Protein AF-A0A813XE32-F1 (afdb_monomer)

Mean predicted aligned error: 10.38 Å

Foldseek 3Di:
DDDDDDWDKDKFKFFDAPPADPVLNVLCVVVVFTLIKMKMAIPPDDLPDLPFEFEEAVHTAPPVAGQQARIHMYGPADADPVRRYGDADDPVCPVPSRNVNRLSSLQPTHLVNLLVSLVCCQVPDPPLSSSVSSQGDDPVPRVRSVSSVVSNCVVCVPDPSDDPDDPPPPPPPPPPDDDDDD

Secondary structure (DSSP, 8-state):
--------EEEEEEE-SSSS-HHHHHHHHHHT---EEEEEEESS--TT------EEESEEPPTT-----SSEEEE---B-TTSSSB----SS-TT-HHHHHHHHIIIIIIHHHHHHHHHHHHHH---HHHHHHHSPP--TT-GGGHHHHHHHHHHHTTTTT------S--------------

Structure (mmCIF, N/CA/C/O backbone):
data_AF-A0A813XE32-F1
#
_entry.id   AF-A0A813XE32-F1
#
loop_
_atom_site.group_PDB
_atom_site.id
_atom_site.type_symbol
_atom_site.label_atom_id
_atom_site.label_alt_id
_atom_site.label_comp_id
_atom_site.label_asym_id
_atom_site.label_entity_id
_atom_site.label_seq_id
_atom_site.pdbx_PDB_ins_code
_atom_site.Cartn_x
_atom_site.Cartn_y
_atom_site.Cartn_z
_atom_site.occupancy
_atom_site.B_iso_or_equiv
_atom_site.auth_seq_id
_atom_site.auth_comp_id
_atom_site.auth_asym_id
_atom_site.auth_atom_id
_atom_site.pdbx_PDB_model_num
ATOM 1 N N . MET A 1 1 ? 19.543 7.722 30.327 1.00 49.88 1 MET A N 1
ATOM 2 C CA . MET A 1 1 ? 18.747 6.476 30.381 1.00 49.88 1 MET A CA 1
ATOM 3 C C . MET A 1 1 ? 17.899 6.429 29.113 1.00 49.88 1 MET A C 1
ATOM 5 O O . MET A 1 1 ? 17.079 7.319 28.947 1.00 49.88 1 MET A O 1
ATOM 9 N N . LYS A 1 2 ? 18.156 5.516 28.162 1.00 51.97 2 LYS A N 1
ATOM 10 C CA . LYS A 1 2 ? 17.278 5.367 26.984 1.00 51.97 2 LYS A CA 1
ATOM 11 C C . LYS A 1 2 ? 16.003 4.672 27.458 1.00 51.97 2 LYS A C 1
ATOM 13 O O . LYS A 1 2 ? 16.078 3.549 27.943 1.00 51.97 2 LYS A O 1
ATOM 18 N N . THR A 1 3 ? 14.869 5.355 27.394 1.00 59.44 3 THR A N 1
ATOM 19 C CA . THR A 1 3 ? 13.564 4.767 27.695 1.00 59.44 3 THR A CA 1
ATOM 20 C C . THR A 1 3 ? 13.091 3.981 26.473 1.00 59.44 3 THR A C 1
ATOM 22 O O . THR A 1 3 ? 13.085 4.491 25.355 1.00 59.44 3 THR A O 1
ATOM 25 N N . THR A 1 4 ? 12.734 2.713 26.665 1.00 69.69 4 THR A N 1
ATOM 26 C CA . THR A 1 4 ? 12.147 1.884 25.606 1.00 69.69 4 THR A CA 1
ATOM 27 C C . THR A 1 4 ? 10.641 2.130 25.586 1.00 69.69 4 THR A C 1
ATOM 29 O O . THR A 1 4 ? 9.958 1.798 26.554 1.00 69.69 4 THR A O 1
ATOM 32 N N . LYS A 1 5 ? 10.111 2.713 24.503 1.00 75.62 5 LYS A N 1
ATOM 33 C CA . LYS A 1 5 ? 8.660 2.821 24.278 1.00 75.62 5 LYS A CA 1
ATOM 34 C C . LYS A 1 5 ? 8.163 1.504 23.671 1.00 75.62 5 LYS A C 1
ATOM 36 O O . LYS A 1 5 ? 8.789 0.961 22.762 1.00 75.62 5 LYS A O 1
ATOM 41 N N . ARG A 1 6 ? 7.071 0.953 24.205 1.00 77.75 6 ARG A N 1
ATOM 42 C CA . ARG A 1 6 ? 6.414 -0.238 23.650 1.00 77.75 6 ARG A CA 1
ATOM 43 C C . ARG A 1 6 ? 5.392 0.217 22.614 1.00 77.75 6 ARG A C 1
ATOM 45 O O . ARG A 1 6 ? 4.586 1.086 22.914 1.00 77.75 6 ARG A O 1
ATOM 52 N N . HIS A 1 7 ? 5.422 -0.402 21.441 1.00 77.56 7 HIS A N 1
ATOM 53 C CA . HIS A 1 7 ? 4.488 -0.141 20.350 1.00 77.56 7 HIS A CA 1
ATOM 54 C C . HIS A 1 7 ? 3.698 -1.421 20.045 1.00 77.56 7 HIS A C 1
ATOM 56 O O . HIS A 1 7 ? 4.255 -2.521 20.127 1.00 77.56 7 HIS A O 1
ATOM 62 N N . LYS A 1 8 ? 2.411 -1.289 19.713 1.00 83.19 8 LYS A N 1
ATOM 63 C CA . LYS A 1 8 ? 1.540 -2.396 19.287 1.00 83.19 8 LYS A CA 1
ATOM 64 C C . LYS A 1 8 ? 1.012 -2.125 17.888 1.00 83.19 8 LYS A C 1
ATOM 66 O O . LYS A 1 8 ? 0.572 -1.012 17.601 1.00 83.19 8 LYS A O 1
ATOM 71 N N . PHE A 1 9 ? 1.027 -3.155 17.050 1.00 81.06 9 PHE A N 1
ATOM 72 C CA . PHE A 1 9 ? 0.613 -3.064 15.656 1.00 81.06 9 PHE A CA 1
ATOM 73 C C . PHE A 1 9 ? -0.445 -4.111 15.333 1.00 81.06 9 PHE A C 1
ATOM 75 O O . PHE A 1 9 ? -0.325 -5.266 15.740 1.00 81.06 9 PHE A O 1
ATOM 82 N N . LEU A 1 10 ? -1.442 -3.704 14.555 1.00 81.00 10 LEU A N 1
ATOM 83 C CA . LEU A 1 10 ? -2.317 -4.610 13.823 1.00 81.00 10 LEU A CA 1
ATOM 84 C C . LEU A 1 10 ? -1.723 -4.811 12.443 1.00 81.00 10 LEU A C 1
ATOM 86 O O . LEU A 1 10 ? -1.352 -3.835 11.796 1.00 81.00 10 LEU A O 1
ATOM 90 N N . MET A 1 11 ? -1.621 -6.060 12.005 1.00 86.81 11 MET A N 1
ATOM 91 C CA . MET A 1 11 ? -0.985 -6.413 10.743 1.00 86.81 11 MET A CA 1
ATOM 92 C C . MET A 1 11 ? -1.924 -7.279 9.916 1.00 86.81 11 MET A C 1
ATOM 94 O O . MET A 1 11 ? -2.498 -8.241 10.420 1.00 86.81 11 MET A O 1
ATOM 98 N N . SER A 1 12 ? -2.034 -6.950 8.636 1.00 87.25 12 SER A N 1
ATOM 99 C CA . SER A 1 12 ? -2.638 -7.798 7.618 1.00 87.25 12 SER A CA 1
ATOM 100 C C . SER A 1 12 ? -1.590 -8.081 6.549 1.00 87.25 12 SER A C 1
ATOM 102 O O . SER A 1 12 ? -0.821 -7.195 6.177 1.00 87.25 12 SER A O 1
ATOM 104 N N . GLU A 1 13 ? -1.563 -9.311 6.051 1.00 88.19 13 GLU A N 1
ATOM 105 C CA . GLU A 1 13 ? -0.705 -9.730 4.948 1.00 88.19 13 GLU A CA 1
ATOM 106 C C . GLU A 1 13 ? -1.547 -10.448 3.890 1.00 88.19 13 GLU A C 1
ATOM 108 O O . GLU A 1 13 ? -2.500 -11.173 4.192 1.00 88.19 13 GLU A O 1
ATOM 113 N N . ALA A 1 14 ? -1.197 -10.234 2.628 1.00 83.06 14 ALA A N 1
ATOM 114 C CA . ALA A 1 14 ? -1.815 -10.869 1.485 1.00 83.06 14 ALA A CA 1
ATOM 115 C C . ALA A 1 14 ? -0.748 -11.529 0.607 1.00 83.06 14 ALA A C 1
ATOM 117 O O . ALA A 1 14 ? 0.220 -10.899 0.183 1.00 83.06 14 ALA A O 1
ATOM 118 N N . LEU A 1 15 ? -0.983 -12.800 0.280 1.00 85.00 15 LEU A N 1
ATOM 119 C CA . LEU A 1 15 ? -0.270 -13.546 -0.752 1.00 85.00 15 LEU A CA 1
ATOM 120 C C . LEU A 1 15 ? -1.275 -13.954 -1.826 1.00 85.00 15 LEU A C 1
ATOM 122 O O . LEU A 1 15 ? -2.206 -14.714 -1.553 1.00 85.00 15 LEU A O 1
ATOM 126 N N . LEU A 1 16 ? -1.096 -13.470 -3.054 1.00 77.31 16 LEU A N 1
ATOM 127 C CA . LEU A 1 16 ? -2.038 -13.748 -4.139 1.00 77.31 16 LEU A CA 1
ATOM 128 C C . LEU A 1 16 ? -1.413 -14.607 -5.227 1.00 77.31 16 LEU A C 1
ATOM 130 O O . LEU A 1 16 ? -0.772 -14.092 -6.129 1.00 77.31 16 LEU A O 1
ATOM 134 N N . PHE A 1 17 ? -1.643 -15.919 -5.193 1.00 69.25 17 PHE A N 1
ATOM 135 C CA . PHE A 1 17 ? -1.110 -16.803 -6.236 1.00 69.25 17 PHE A CA 1
ATOM 136 C C . PHE A 1 17 ? -2.132 -17.139 -7.332 1.00 69.25 17 PHE A C 1
ATOM 138 O O . PHE A 1 17 ? -1.860 -16.993 -8.520 1.00 69.25 17 PHE A O 1
ATOM 145 N N . ARG A 1 18 ? -3.330 -17.603 -6.949 1.00 63.66 18 ARG A N 1
ATOM 146 C CA . ARG A 1 18 ? -4.356 -18.068 -7.906 1.00 63.66 18 ARG A CA 1
ATOM 147 C C . ARG A 1 18 ? -5.424 -17.025 -8.232 1.00 63.66 18 ARG A C 1
ATOM 149 O O . ARG A 1 18 ? -6.029 -17.110 -9.293 1.00 63.66 18 ARG A O 1
ATOM 156 N N . SER A 1 19 ? -5.643 -16.068 -7.334 1.00 69.88 19 SER A N 1
ATOM 157 C CA . SER A 1 19 ? -6.727 -15.076 -7.385 1.00 69.88 19 SER A CA 1
ATOM 158 C C . SER A 1 19 ? -6.270 -13.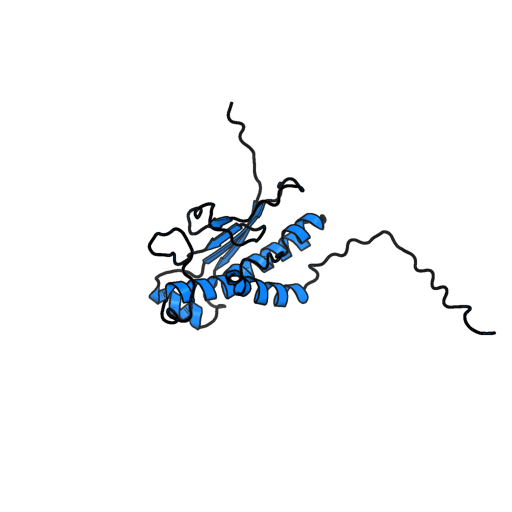675 -7.810 1.00 69.88 19 SER A C 1
ATOM 160 O O . SER A 1 19 ? -7.009 -12.708 -7.611 1.00 69.88 19 SER A O 1
ATOM 162 N N . CYS A 1 20 ? -5.046 -13.543 -8.323 1.00 72.50 20 CYS A N 1
ATOM 163 C CA . CYS A 1 20 ? -4.545 -12.319 -8.943 1.00 72.50 20 CYS A CA 1
ATOM 164 C C . CYS A 1 20 ? -4.717 -12.361 -10.462 1.00 72.50 20 CYS A C 1
ATOM 166 O O . CYS A 1 20 ? -4.821 -13.436 -11.066 1.00 72.50 20 CYS A O 1
ATOM 168 N N . ASP A 1 21 ? -4.730 -11.176 -11.065 1.00 83.81 21 ASP A N 1
ATOM 169 C CA . ASP A 1 21 ? -4.829 -11.018 -12.506 1.00 83.81 21 ASP A CA 1
ATOM 170 C C . ASP A 1 21 ? -3.711 -11.782 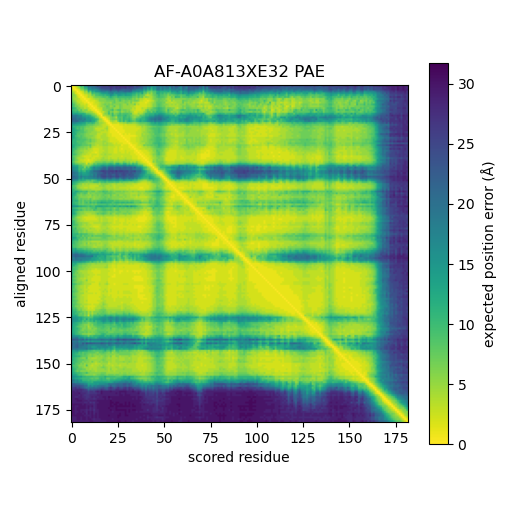-13.210 1.00 83.81 21 ASP A C 1
ATOM 172 O O . ASP A 1 21 ? -2.575 -11.879 -12.732 1.00 83.81 21 ASP A O 1
ATOM 176 N N . LYS A 1 22 ? -4.027 -12.268 -14.412 1.00 86.38 22 LYS A N 1
ATOM 177 C CA . LYS A 1 22 ? -3.082 -12.970 -15.285 1.00 86.38 22 LYS A CA 1
ATOM 178 C C . LYS A 1 22 ? -1.762 -12.201 -15.440 1.00 86.38 22 LYS A C 1
ATOM 180 O O . LYS A 1 22 ? -0.701 -12.809 -15.346 1.00 86.38 22 LYS A O 1
ATOM 185 N N . ALA A 1 23 ? -1.834 -10.874 -15.561 1.00 88.25 23 ALA A N 1
ATOM 186 C CA . ALA A 1 23 ? -0.664 -10.009 -15.676 1.00 88.25 23 ALA A CA 1
ATOM 187 C C . ALA A 1 23 ? 0.288 -10.113 -14.472 1.00 88.25 23 ALA A C 1
ATOM 189 O O . ALA A 1 23 ? 1.492 -10.206 -14.672 1.00 88.25 23 ALA A O 1
ATOM 190 N N . LEU A 1 24 ? -0.214 -10.139 -13.230 1.00 88.31 24 LEU A N 1
ATOM 191 C CA . LEU A 1 24 ? 0.646 -10.265 -12.046 1.00 88.31 24 LEU A CA 1
ATOM 192 C C . LEU A 1 24 ? 1.270 -11.665 -11.968 1.00 88.31 24 LEU A C 1
ATOM 194 O O . LEU A 1 24 ? 2.445 -11.806 -11.640 1.00 88.31 24 LEU A O 1
ATOM 198 N N . ARG A 1 25 ? 0.510 -12.701 -12.338 1.00 88.88 25 ARG A N 1
ATOM 199 C CA . ARG A 1 25 ? 0.989 -14.094 -12.354 1.00 88.88 25 ARG A CA 1
ATOM 200 C C . ARG A 1 25 ? 2.119 -14.320 -13.349 1.00 88.88 25 ARG A C 1
ATOM 202 O O . ARG A 1 25 ? 3.053 -15.050 -13.040 1.00 88.88 25 ARG A O 1
ATOM 209 N N . GLU A 1 26 ? 2.037 -13.704 -14.523 1.00 90.50 26 GLU A N 1
ATOM 210 C CA . GLU A 1 26 ? 3.074 -13.793 -15.556 1.00 90.50 26 GLU A CA 1
ATOM 211 C C . GLU A 1 26 ? 4.388 -13.127 -15.124 1.00 90.50 26 GLU A C 1
ATOM 213 O O . GLU A 1 26 ? 5.458 -13.544 -15.558 1.00 90.50 26 GLU A O 1
ATOM 218 N N . MET A 1 27 ? 4.326 -12.150 -14.216 1.00 89.62 27 MET A N 1
ATOM 219 C CA . MET A 1 27 ? 5.501 -11.440 -13.703 1.00 89.62 27 MET A CA 1
ATOM 220 C C . MET A 1 27 ? 6.276 -12.230 -12.643 1.00 89.62 27 MET A C 1
ATOM 222 O O . MET A 1 27 ? 7.492 -12.082 -12.544 1.00 89.62 27 MET A O 1
ATOM 226 N N . VAL A 1 28 ? 5.603 -13.103 -11.883 1.00 89.88 28 VAL A N 1
ATOM 227 C CA . VAL A 1 28 ? 6.218 -13.937 -10.832 1.00 89.88 28 VAL A CA 1
ATOM 228 C C . VAL A 1 28 ? 7.451 -14.709 -11.322 1.00 89.88 28 VAL A C 1
ATOM 230 O O . VAL A 1 28 ? 8.507 -14.577 -10.699 1.00 89.88 28 VAL A O 1
ATOM 233 N N . PRO A 1 29 ? 7.390 -15.494 -12.421 1.00 89.69 29 PRO A N 1
ATOM 234 C CA . PRO A 1 29 ? 8.570 -16.196 -12.920 1.00 89.69 29 PRO A CA 1
ATOM 235 C C . PRO A 1 29 ? 9.625 -15.251 -13.511 1.00 89.69 29 PRO A C 1
ATOM 237 O O . PRO A 1 29 ? 10.811 -15.565 -13.432 1.00 89.69 29 PRO A O 1
ATOM 240 N N . LEU A 1 30 ? 9.219 -14.106 -14.075 1.00 89.06 30 LEU A N 1
ATOM 241 C CA . LEU A 1 30 ? 10.137 -13.137 -14.686 1.00 89.06 30 LEU A CA 1
ATOM 242 C C . LEU A 1 30 ? 11.025 -12.461 -13.639 1.00 89.06 30 LEU A C 1
ATOM 244 O O . LEU A 1 30 ? 12.232 -12.343 -13.837 1.00 89.06 30 LEU A O 1
ATOM 248 N N . LEU A 1 31 ? 10.432 -12.054 -12.517 1.00 88.75 31 LEU A N 1
ATOM 249 C CA . LEU A 1 31 ? 11.125 -11.342 -11.442 1.00 88.75 31 LEU A CA 1
ATOM 250 C C . LEU A 1 31 ? 11.633 -12.266 -10.331 1.00 88.75 31 LEU A C 1
ATOM 252 O O . LEU A 1 31 ? 12.428 -11.843 -9.499 1.00 88.75 31 LEU A O 1
ATOM 256 N N . LYS A 1 32 ? 11.224 -13.543 -10.344 1.00 90.12 32 LYS A N 1
ATOM 257 C CA . LYS A 1 32 ? 11.489 -14.529 -9.280 1.00 90.12 32 LYS A CA 1
ATOM 258 C C . LYS A 1 32 ? 10.973 -14.056 -7.917 1.00 90.12 32 LYS A C 1
ATOM 260 O O . LYS A 1 32 ? 11.583 -14.317 -6.880 1.00 90.12 32 LYS A O 1
ATOM 265 N N . SER A 1 33 ? 9.817 -13.400 -7.940 1.00 88.62 33 SER A N 1
ATOM 266 C CA . SER A 1 33 ? 9.240 -12.706 -6.791 1.00 88.62 33 SER A CA 1
ATOM 267 C C . SER A 1 33 ? 7.811 -13.145 -6.562 1.00 88.62 33 SER A C 1
ATOM 269 O O . SER A 1 33 ? 7.010 -13.204 -7.494 1.00 88.62 33 SER A O 1
ATOM 271 N N . LEU A 1 34 ? 7.476 -13.441 -5.308 1.00 90.06 34 LEU A N 1
ATOM 272 C CA . LEU A 1 34 ? 6.105 -13.761 -4.938 1.00 90.06 34 LEU A CA 1
ATOM 273 C C . LEU A 1 34 ? 5.298 -12.472 -4.729 1.00 90.06 34 LEU A C 1
ATOM 275 O O . LEU A 1 34 ? 5.827 -11.510 -4.171 1.00 90.06 34 LEU A O 1
ATOM 279 N N . PRO A 1 35 ? 4.019 -12.449 -5.141 1.00 91.94 35 PRO A N 1
ATOM 280 C CA . P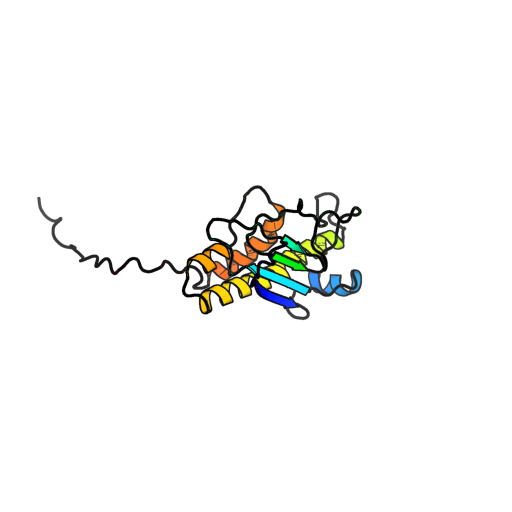RO A 1 35 ? 3.128 -11.304 -4.979 1.00 91.94 35 PRO A CA 1
ATOM 281 C C . PRO A 1 35 ? 2.623 -11.261 -3.532 1.00 91.94 35 PRO A C 1
ATOM 283 O O . PRO A 1 35 ? 1.467 -11.576 -3.235 1.00 91.94 35 PRO A O 1
ATOM 286 N N . LEU A 1 36 ? 3.556 -10.946 -2.638 1.00 91.56 36 LEU A N 1
ATOM 287 C CA . LEU A 1 36 ? 3.385 -10.859 -1.199 1.00 91.56 36 LEU A CA 1
ATOM 288 C C . LEU A 1 36 ? 3.507 -9.400 -0.769 1.00 91.56 36 LEU A C 1
ATOM 290 O O . LEU A 1 36 ? 4.436 -8.692 -1.172 1.00 91.56 36 LEU A O 1
ATOM 294 N N . GLY A 1 37 ? 2.592 -8.977 0.088 1.00 94.00 37 GLY A N 1
ATOM 295 C CA . GLY A 1 37 ? 2.662 -7.676 0.723 1.00 94.00 37 GLY A CA 1
ATOM 296 C C . GLY A 1 37 ? 1.632 -7.530 1.826 1.00 94.00 37 GLY A C 1
ATOM 297 O O . GLY A 1 37 ? 0.683 -8.305 1.920 1.00 94.00 37 GLY A O 1
ATOM 298 N N . GLY A 1 38 ? 1.832 -6.540 2.681 1.00 93.75 38 GLY A N 1
ATOM 299 C CA . GLY A 1 38 ? 1.043 -6.362 3.885 1.00 93.75 38 GLY A CA 1
ATOM 300 C C . GLY A 1 38 ? 0.930 -4.910 4.306 1.00 93.75 38 GLY A C 1
ATOM 301 O O . GLY A 1 38 ? 1.697 -4.048 3.873 1.00 93.75 38 GLY A O 1
ATOM 302 N N . CYS A 1 39 ? -0.043 -4.667 5.173 1.00 93.06 39 CYS A N 1
ATOM 303 C CA . CYS A 1 39 ? -0.308 -3.375 5.779 1.00 93.06 39 CYS A CA 1
ATOM 304 C C . CYS A 1 39 ? -0.282 -3.529 7.294 1.00 93.06 39 CYS A C 1
ATOM 306 O O . CYS A 1 39 ? -0.747 -4.540 7.821 1.00 93.06 39 CYS A O 1
ATOM 308 N N . ALA A 1 40 ? 0.221 -2.523 7.997 1.00 91.06 40 ALA A N 1
ATOM 309 C CA . ALA A 1 40 ? 0.162 -2.492 9.447 1.00 91.06 40 ALA A CA 1
ATOM 310 C C . ALA A 1 40 ? -0.219 -1.110 9.959 1.00 91.06 40 ALA A C 1
ATOM 312 O O . ALA A 1 40 ? 0.188 -0.104 9.389 1.00 91.06 40 ALA A O 1
ATOM 313 N N . ILE A 1 41 ? -0.960 -1.052 11.058 1.00 86.94 41 ILE A N 1
ATOM 314 C CA . ILE A 1 41 ? -1.271 0.204 11.735 1.00 86.94 41 ILE A CA 1
ATOM 315 C C . ILE A 1 41 ? -0.913 0.115 13.209 1.00 86.94 41 ILE A C 1
ATOM 317 O O . ILE A 1 41 ? -1.119 -0.908 13.862 1.00 86.94 41 ILE A O 1
ATOM 321 N N . GLU A 1 42 ? -0.354 1.201 13.727 1.00 85.19 42 GLU A N 1
ATOM 322 C CA . GLU A 1 42 ? -0.071 1.349 15.145 1.00 85.19 42 GLU A CA 1
ATOM 323 C C . GLU A 1 42 ? -1.356 1.632 15.931 1.00 85.19 42 GLU A C 1
ATOM 325 O O . GLU A 1 42 ? -2.081 2.583 15.618 1.00 85.19 42 GLU A O 1
ATOM 330 N N . GLN A 1 43 ? -1.603 0.822 16.962 1.00 78.06 43 GLN A N 1
ATOM 331 C CA . GLN A 1 43 ? -2.784 0.909 17.823 1.00 78.06 43 GLN A CA 1
ATOM 332 C C . GLN A 1 43 ? -2.644 1.986 18.908 1.00 78.06 43 GLN A C 1
ATOM 334 O O . GLN A 1 43 ? -3.608 2.674 19.218 1.00 78.06 43 GLN A O 1
ATOM 339 N N . ASP A 1 44 ? -1.443 2.148 19.467 1.00 69.38 44 ASP A N 1
ATOM 340 C CA . ASP A 1 44 ? -1.192 2.997 20.642 1.00 69.38 44 ASP A CA 1
ATOM 341 C C . ASP A 1 44 ? -0.676 4.406 20.262 1.00 69.38 44 ASP A C 1
ATOM 343 O O . ASP A 1 44 ? -0.039 5.078 21.076 1.00 69.38 44 ASP A O 1
ATOM 347 N N . SER A 1 45 ? -0.895 4.872 19.024 1.00 62.50 45 SER A N 1
ATOM 348 C CA . SER A 1 45 ? -0.448 6.218 18.639 1.00 62.50 45 SER A CA 1
ATOM 349 C C . SER A 1 45 ? -1.203 7.272 19.444 1.00 62.50 45 SER A C 1
ATOM 351 O O . SER A 1 45 ? -2.436 7.278 19.456 1.00 62.50 45 SER A O 1
ATOM 353 N N . GLU A 1 46 ? -0.484 8.210 20.049 1.00 59.19 46 GLU A N 1
ATOM 354 C CA . GLU A 1 46 ? -1.103 9.383 20.660 1.00 59.19 46 GLU A CA 1
ATOM 355 C C . GLU A 1 46 ? -1.943 10.113 19.597 1.00 59.19 46 GLU A C 1
ATOM 357 O O . GLU A 1 46 ? -1.456 10.383 18.498 1.00 59.19 46 GLU A O 1
ATOM 362 N N . LEU A 1 47 ? -3.205 10.415 19.924 1.00 50.66 47 LEU A N 1
ATOM 363 C CA . LEU A 1 47 ? -4.229 10.980 19.024 1.00 50.66 47 LEU A CA 1
ATOM 364 C C . LEU A 1 47 ? -3.800 12.269 18.289 1.00 50.66 47 LEU A C 1
ATOM 366 O O . LEU A 1 47 ? -4.396 12.629 17.281 1.00 50.66 47 LEU A O 1
ATOM 370 N N . ASN A 1 48 ? -2.747 12.936 18.770 1.00 45.31 48 ASN A N 1
ATOM 371 C CA . ASN A 1 48 ? -2.192 14.172 18.210 1.00 45.31 48 ASN A CA 1
ATOM 372 C C . ASN A 1 48 ? -0.926 13.959 17.368 1.00 45.31 48 ASN A C 1
ATOM 374 O O . ASN A 1 48 ? -0.327 14.922 16.896 1.00 45.31 48 ASN A O 1
ATOM 378 N N . THR A 1 49 ? -0.497 12.711 17.188 1.00 49.16 49 THR A N 1
ATOM 379 C CA . THR A 1 49 ? 0.625 12.364 16.320 1.00 49.16 49 THR A CA 1
ATOM 380 C C . THR A 1 49 ? 0.080 11.657 15.093 1.00 49.16 49 THR A C 1
ATOM 382 O O . THR A 1 49 ? -0.254 10.475 15.127 1.00 49.16 49 THR A O 1
ATOM 385 N N . THR A 1 50 ? -0.020 12.385 13.983 1.00 51.69 50 THR A N 1
ATOM 386 C CA . THR A 1 50 ? -0.145 11.779 12.659 1.00 51.69 50 THR A CA 1
ATOM 387 C C . THR A 1 50 ? 1.175 11.073 12.358 1.00 51.69 50 THR A C 1
ATOM 389 O O . THR A 1 50 ? 2.063 11.616 11.703 1.00 51.69 50 THR A O 1
ATOM 392 N N . SER A 1 51 ? 1.369 9.869 12.904 1.00 60.38 51 SER A N 1
ATOM 393 C CA . SER A 1 51 ? 2.499 9.040 12.510 1.00 60.38 51 SER A CA 1
ATOM 394 C C . SER A 1 51 ? 2.306 8.686 11.039 1.00 60.38 51 SER A C 1
ATOM 396 O O . SER A 1 51 ? 1.444 7.888 10.675 1.00 60.38 51 SER A O 1
ATOM 398 N N . SER A 1 52 ? 3.073 9.359 10.178 1.00 73.38 52 SER A N 1
ATOM 399 C CA . SER A 1 52 ? 3.129 9.015 8.764 1.00 73.38 52 SER A CA 1
ATOM 400 C C . SER A 1 52 ? 3.548 7.555 8.664 1.00 73.38 52 SER A C 1
ATOM 402 O O . SER A 1 52 ? 4.528 7.120 9.285 1.00 73.38 52 SER A O 1
ATOM 404 N N . GLY A 1 53 ? 2.768 6.790 7.915 1.00 80.94 53 GLY A N 1
ATOM 405 C CA . GLY A 1 53 ? 3.076 5.420 7.583 1.00 80.94 53 GLY A CA 1
ATOM 406 C C . GLY A 1 53 ? 4.455 5.322 6.945 1.00 80.94 53 GLY A C 1
ATOM 407 O O . GLY A 1 53 ? 4.985 6.263 6.350 1.00 80.94 53 GLY A O 1
ATOM 408 N N . ARG A 1 54 ? 5.068 4.157 7.123 1.00 88.06 54 ARG A N 1
ATOM 409 C CA . ARG A 1 54 ? 6.399 3.874 6.586 1.00 88.06 54 ARG A CA 1
ATOM 410 C C . ARG A 1 54 ? 6.305 2.786 5.548 1.00 88.06 54 ARG A C 1
ATOM 412 O O . ARG A 1 54 ? 5.584 1.805 5.729 1.00 88.06 54 ARG A O 1
ATOM 419 N N . LEU A 1 55 ? 7.120 2.943 4.520 1.00 90.00 55 LEU A N 1
ATOM 420 C CA . LEU A 1 55 ? 7.297 1.942 3.497 1.00 90.00 55 LEU A CA 1
ATOM 421 C C . LEU A 1 55 ? 8.439 0.991 3.857 1.00 90.00 55 LEU A C 1
ATOM 423 O O . LEU A 1 55 ? 9.515 1.404 4.302 1.00 90.00 55 LEU A O 1
ATOM 427 N N . PHE A 1 56 ? 8.203 -0.288 3.615 1.00 91.44 56 PHE A N 1
ATOM 428 C CA . PHE A 1 56 ? 9.158 -1.361 3.799 1.00 91.44 56 PHE A CA 1
ATOM 429 C C . PHE A 1 56 ? 9.264 -2.170 2.509 1.00 91.44 56 PHE A C 1
ATOM 431 O O . PHE A 1 56 ? 8.276 -2.431 1.823 1.00 91.44 56 PHE A O 1
ATOM 438 N N . CYS A 1 57 ? 10.483 -2.594 2.208 1.00 89.88 57 CYS A N 1
ATOM 439 C CA . CYS A 1 57 ? 10.767 -3.620 1.216 1.00 89.88 57 CYS A CA 1
ATOM 440 C C . CYS A 1 57 ? 11.754 -4.593 1.859 1.00 89.88 57 CYS A C 1
ATOM 442 O O . CYS A 1 57 ? 12.962 -4.496 1.636 1.00 89.88 57 CYS A O 1
ATOM 444 N N . TYR A 1 58 ? 11.247 -5.446 2.761 1.00 80.25 58 TYR A N 1
ATOM 445 C CA . TYR A 1 58 ? 12.002 -6.253 3.746 1.00 80.25 58 TYR A CA 1
ATOM 446 C C . TYR A 1 58 ? 12.793 -5.448 4.783 1.00 80.25 58 TYR A C 1
ATOM 448 O O . TYR A 1 58 ? 12.871 -5.844 5.943 1.00 80.25 58 TYR A O 1
ATOM 456 N N . LEU A 1 59 ? 13.346 -4.306 4.385 1.00 87.19 59 LEU A N 1
ATOM 457 C CA . LEU A 1 59 ? 13.988 -3.327 5.244 1.00 87.19 59 LEU A CA 1
ATOM 458 C C . LEU A 1 59 ? 13.215 -2.003 5.198 1.00 87.19 59 LEU A C 1
ATOM 460 O O . LEU A 1 59 ? 12.539 -1.720 4.201 1.00 87.19 59 LEU A O 1
ATOM 464 N N . PRO A 1 60 ? 13.303 -1.183 6.260 1.00 84.62 60 PRO A N 1
ATOM 465 C CA . PRO A 1 60 ? 12.712 0.146 6.254 1.00 84.62 60 PRO A CA 1
ATOM 466 C C . PRO A 1 60 ? 13.329 0.981 5.131 1.00 84.62 60 PRO A C 1
ATOM 468 O O . PRO A 1 60 ? 14.551 1.128 5.068 1.00 84.62 60 PRO A O 1
ATOM 471 N N . MET A 1 61 ? 12.487 1.547 4.269 1.00 89.62 61 MET A N 1
ATOM 472 C CA . MET A 1 61 ? 12.943 2.517 3.277 1.00 89.62 61 MET A CA 1
ATOM 473 C C . MET A 1 61 ? 13.407 3.814 3.963 1.00 89.62 61 MET A C 1
ATOM 475 O O . ME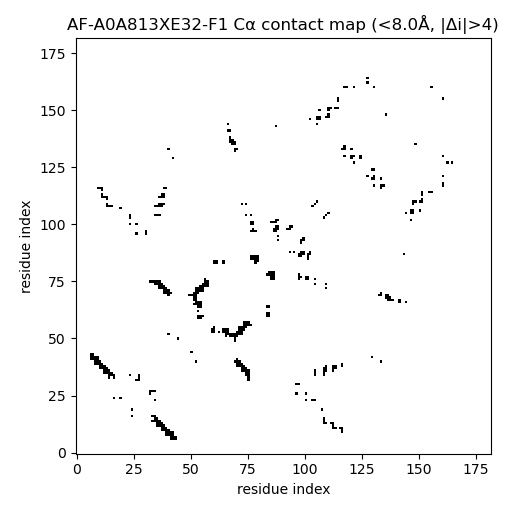T A 1 61 ? 13.064 4.055 5.137 1.00 89.62 61 MET A O 1
ATOM 479 N N . PRO A 1 62 ? 14.213 4.640 3.265 1.00 86.00 62 PRO A N 1
ATOM 480 C CA . PRO A 1 62 ? 14.642 5.934 3.777 1.00 86.00 62 PRO A CA 1
ATOM 481 C C . PRO A 1 62 ? 13.457 6.764 4.285 1.00 86.00 62 PRO A C 1
ATOM 483 O O . PRO A 1 62 ? 12.368 6.733 3.717 1.00 86.00 62 PRO A O 1
ATOM 486 N N . ALA A 1 63 ? 13.655 7.472 5.399 1.00 81.00 63 ALA A N 1
ATOM 487 C CA . ALA A 1 63 ? 12.581 8.201 6.077 1.00 81.00 63 ALA A CA 1
ATOM 488 C C . ALA A 1 63 ? 12.080 9.426 5.294 1.00 81.00 63 ALA A C 1
ATOM 490 O O . ALA A 1 63 ? 11.116 10.042 5.708 1.00 81.00 63 ALA A O 1
ATOM 491 N N . ASP A 1 64 ? 12.730 9.793 4.197 1.00 78.44 64 ASP A N 1
ATOM 492 C CA . ASP A 1 64 ? 12.295 10.792 3.221 1.00 78.44 64 ASP A CA 1
ATOM 493 C C . ASP A 1 64 ? 11.260 10.237 2.222 1.00 78.44 64 ASP A C 1
ATOM 495 O O . ASP A 1 64 ? 10.554 11.013 1.579 1.00 78.44 64 ASP A O 1
ATOM 499 N N . VAL A 1 65 ? 11.107 8.910 2.123 1.00 80.56 65 VAL A N 1
ATOM 500 C CA . VAL A 1 65 ? 10.097 8.271 1.267 1.00 80.56 65 VAL A CA 1
ATOM 501 C C . VAL A 1 65 ? 8.751 8.261 1.982 1.00 80.56 65 VAL A C 1
ATOM 503 O O . VAL A 1 65 ? 8.491 7.432 2.857 1.00 80.56 65 VAL A O 1
ATOM 506 N N . MET A 1 66 ? 7.884 9.190 1.590 1.00 74.31 66 MET A N 1
ATOM 507 C CA . MET A 1 66 ? 6.541 9.352 2.143 1.00 74.31 66 MET A CA 1
ATOM 508 C C . MET A 1 66 ? 5.484 8.916 1.132 1.00 74.31 66 MET A C 1
ATOM 510 O O . MET A 1 66 ? 5.505 9.331 -0.024 1.00 74.31 66 MET A O 1
ATOM 514 N N . HIS A 1 67 ? 4.528 8.104 1.583 1.00 79.38 67 HIS A N 1
ATOM 515 C CA . HIS A 1 67 ? 3.345 7.731 0.798 1.00 79.38 67 HIS A CA 1
ATOM 516 C C . HIS A 1 67 ? 2.059 8.416 1.288 1.00 79.38 67 HIS A C 1
ATOM 518 O O . HIS A 1 67 ? 0.998 8.211 0.709 1.00 79.38 67 HIS A O 1
ATOM 524 N N . GLY A 1 68 ? 2.138 9.208 2.365 1.00 76.81 68 GLY A N 1
ATOM 525 C CA . GLY A 1 68 ? 1.029 10.036 2.853 1.00 76.81 68 GLY A CA 1
ATOM 526 C C . GLY A 1 68 ? -0.133 9.275 3.500 1.00 76.81 68 GLY A C 1
ATOM 527 O O . GLY A 1 68 ? -1.180 9.865 3.724 1.00 76.81 68 GLY A O 1
ATOM 528 N N . LEU A 1 69 ? 0.028 7.984 3.812 1.00 80.81 69 LEU A N 1
ATOM 529 C CA . LEU A 1 69 ? -0.997 7.187 4.503 1.00 80.81 69 LEU A CA 1
ATOM 530 C C . LEU A 1 69 ? -0.574 6.964 5.953 1.00 80.81 69 LEU A C 1
ATOM 532 O O . LEU A 1 69 ? 0.613 6.876 6.232 1.00 80.81 69 LEU A O 1
ATOM 536 N N . SER A 1 70 ? -1.531 6.794 6.859 1.00 82.19 70 SER A N 1
ATOM 537 C CA . SER A 1 70 ? -1.324 6.493 8.288 1.00 82.19 70 SER A CA 1
ATOM 538 C C . SER A 1 70 ? -0.877 5.049 8.575 1.00 82.19 70 SER A C 1
ATOM 540 O O . SER A 1 70 ? -0.659 4.680 9.730 1.00 82.19 70 SER A O 1
ATOM 542 N N . ILE A 1 71 ? -0.769 4.216 7.536 1.00 86.75 71 ILE A N 1
ATOM 543 C CA . ILE A 1 71 ? -0.452 2.790 7.636 1.00 86.75 71 ILE A CA 1
ATOM 544 C C . ILE A 1 71 ? 0.955 2.482 7.134 1.00 86.75 71 ILE A C 1
ATOM 546 O O . ILE A 1 71 ? 1.415 3.025 6.139 1.00 86.75 71 ILE A O 1
ATOM 550 N N . HIS A 1 72 ? 1.638 1.552 7.781 1.00 90.38 72 HIS A N 1
ATOM 551 C CA . HIS A 1 72 ? 2.843 0.951 7.235 1.00 90.38 72 HIS A CA 1
ATOM 552 C C . HIS A 1 72 ? 2.494 0.001 6.093 1.00 90.38 72 HIS A C 1
ATOM 554 O O . HIS A 1 72 ? 1.514 -0.738 6.176 1.00 90.38 72 HIS A O 1
ATOM 560 N N . ILE A 1 73 ? 3.322 -0.015 5.052 1.00 91.94 73 ILE A N 1
ATOM 561 C CA . ILE A 1 73 ? 3.155 -0.888 3.888 1.00 91.94 73 ILE A CA 1
ATOM 562 C C . ILE A 1 73 ? 4.448 -1.664 3.674 1.00 91.94 73 ILE A C 1
ATOM 564 O O . ILE A 1 73 ? 5.528 -1.080 3.657 1.00 91.94 73 ILE A O 1
ATOM 568 N N . ASN A 1 74 ? 4.338 -2.976 3.488 1.00 94.25 74 ASN A N 1
ATOM 569 C CA . ASN A 1 74 ? 5.451 -3.853 3.142 1.00 94.25 74 ASN A CA 1
ATOM 570 C C . ASN A 1 74 ? 5.133 -4.651 1.876 1.00 94.25 74 ASN A C 1
ATOM 572 O O . ASN A 1 74 ? 3.991 -5.051 1.663 1.00 94.25 74 ASN A O 1
ATOM 576 N N . GLY A 1 75 ? 6.148 -4.935 1.068 1.00 93.12 75 GLY A N 1
ATOM 577 C CA . GLY A 1 75 ? 6.017 -5.794 -0.104 1.00 93.12 75 GLY A CA 1
ATOM 578 C C . GLY A 1 75 ? 7.355 -6.048 -0.781 1.00 93.12 75 GLY A C 1
ATOM 579 O O . GLY A 1 75 ? 8.344 -5.370 -0.500 1.00 93.12 75 GLY A O 1
ATOM 580 N N . TYR A 1 76 ? 7.391 -7.028 -1.684 1.00 92.12 76 TYR A N 1
ATOM 581 C CA . TYR A 1 76 ? 8.547 -7.229 -2.559 1.00 92.12 76 TYR A CA 1
ATOM 582 C C . TYR A 1 76 ? 8.547 -6.134 -3.627 1.00 92.12 76 TYR A C 1
ATOM 584 O O . TYR A 1 76 ? 8.054 -6.369 -4.717 1.00 92.12 76 TYR A O 1
ATOM 592 N N . PHE A 1 77 ? 9.008 -4.921 -3.335 1.00 93.50 77 PHE A N 1
ATOM 593 C CA . PHE A 1 77 ? 8.982 -3.838 -4.319 1.00 93.50 77 PHE A CA 1
ATOM 594 C C . PHE A 1 77 ? 10.259 -3.787 -5.165 1.00 93.50 77 PHE A C 1
ATOM 596 O O . PHE A 1 77 ? 11.369 -3.968 -4.665 1.00 93.50 77 PHE A O 1
ATOM 603 N N . GLY A 1 78 ? 10.105 -3.466 -6.447 1.00 93.00 78 GLY A N 1
ATOM 604 C CA . GLY A 1 78 ? 11.204 -3.011 -7.289 1.00 93.00 78 GLY A CA 1
ATOM 605 C C . GLY A 1 78 ? 11.653 -1.617 -6.854 1.00 93.00 78 GLY A C 1
ATOM 606 O O . GLY A 1 78 ? 10.826 -0.721 -6.668 1.00 93.00 78 GLY A O 1
ATOM 607 N N . LEU A 1 79 ? 12.955 -1.421 -6.677 1.00 92.31 79 LEU A N 1
ATOM 608 C CA . LEU A 1 79 ? 13.527 -0.153 -6.223 1.00 92.31 79 LEU A CA 1
ATOM 609 C C . LEU A 1 79 ? 14.228 0.573 -7.375 1.00 92.31 79 LEU A C 1
ATOM 611 O O . LEU A 1 79 ? 14.600 -0.040 -8.374 1.00 92.31 79 LEU A O 1
ATOM 615 N N . THR A 1 80 ? 14.433 1.878 -7.222 1.00 90.81 80 THR A N 1
ATOM 616 C CA . THR A 1 80 ? 15.349 2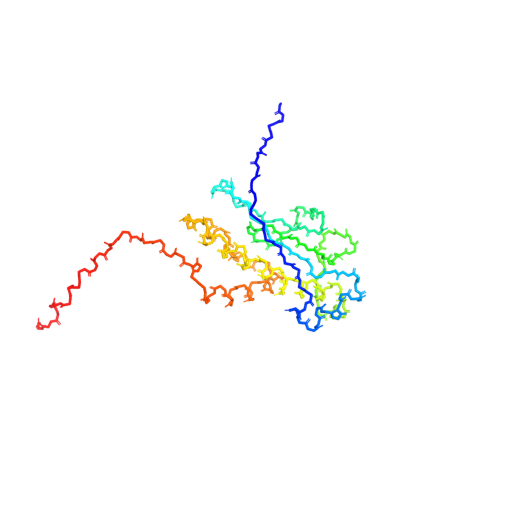.649 -8.075 1.00 90.81 80 THR A CA 1
ATOM 617 C C . THR A 1 80 ? 16.794 2.151 -7.931 1.00 90.81 80 THR A C 1
ATOM 619 O O . THR A 1 80 ? 17.137 1.493 -6.948 1.00 90.81 80 THR A O 1
ATOM 622 N N . ASP A 1 81 ? 17.680 2.505 -8.866 1.00 87.00 81 ASP A N 1
ATOM 623 C CA . ASP A 1 81 ? 19.081 2.038 -8.862 1.00 87.00 81 ASP A CA 1
ATOM 624 C C . ASP A 1 81 ? 19.848 2.440 -7.593 1.00 87.00 81 ASP A C 1
ATOM 626 O O . ASP A 1 81 ? 20.613 1.652 -7.035 1.00 87.00 81 ASP A O 1
ATOM 630 N N . ASN A 1 82 ? 19.595 3.650 -7.081 1.00 87.31 82 ASN A N 1
ATOM 631 C CA . ASN A 1 82 ? 20.153 4.115 -5.807 1.00 87.31 82 ASN A CA 1
ATOM 632 C C . ASN A 1 82 ? 19.477 3.474 -4.578 1.00 87.31 82 ASN A C 1
ATOM 634 O O . ASN A 1 82 ? 19.906 3.727 -3.454 1.00 87.31 82 ASN A O 1
ATOM 638 N N . ARG A 1 83 ? 18.437 2.653 -4.786 1.00 86.44 83 ARG A N 1
ATOM 639 C CA . ARG A 1 83 ? 17.646 1.938 -3.773 1.00 86.44 83 ARG A CA 1
ATOM 640 C C . ARG A 1 83 ? 17.047 2.852 -2.706 1.00 86.44 83 ARG A C 1
ATOM 642 O O . ARG A 1 83 ? 16.859 2.437 -1.563 1.00 86.44 83 ARG A O 1
ATOM 649 N N . ARG A 1 84 ? 16.783 4.109 -3.074 1.00 88.12 84 ARG A N 1
ATOM 650 C CA . ARG A 1 84 ? 16.226 5.124 -2.174 1.00 88.12 84 ARG A CA 1
ATOM 651 C C . ARG A 1 84 ? 14.746 5.404 -2.394 1.00 88.12 84 ARG A C 1
ATOM 653 O O . ARG A 1 84 ? 14.185 6.114 -1.577 1.00 88.12 84 ARG A O 1
ATOM 660 N N . ASP A 1 85 ? 14.132 4.869 -3.446 1.00 90.00 85 ASP A N 1
ATOM 661 C CA . ASP A 1 85 ? 12.698 5.007 -3.714 1.00 90.00 85 ASP A CA 1
ATOM 662 C C . ASP A 1 85 ? 12.170 3.756 -4.439 1.00 90.00 85 ASP A C 1
ATOM 664 O O . ASP A 1 85 ? 12.940 2.916 -4.922 1.00 90.00 85 ASP A O 1
ATOM 668 N N . LEU A 1 86 ? 10.847 3.627 -4.518 1.00 91.25 86 LEU A N 1
ATOM 669 C CA . LEU A 1 86 ? 10.200 2.648 -5.376 1.00 91.25 86 LEU A CA 1
ATOM 670 C C . LEU A 1 86 ? 10.366 3.023 -6.843 1.00 91.25 86 LEU A C 1
ATOM 672 O O . LEU A 1 86 ? 10.325 4.192 -7.232 1.00 91.25 86 LEU A O 1
ATOM 676 N N . LYS A 1 87 ? 10.473 2.000 -7.683 1.00 91.56 87 LYS A N 1
ATOM 677 C CA . LYS A 1 87 ? 10.379 2.177 -9.125 1.00 91.56 87 LYS A CA 1
ATOM 678 C C . LYS A 1 87 ? 8.921 2.389 -9.519 1.00 91.56 87 LYS A C 1
ATOM 680 O O . LYS A 1 87 ? 8.050 1.607 -9.142 1.00 91.56 87 LYS A O 1
ATOM 685 N N . TRP A 1 88 ? 8.661 3.427 -10.298 1.00 89.38 88 TRP A N 1
ATOM 686 C CA . TRP A 1 88 ? 7.328 3.750 -10.793 1.00 89.38 88 TRP A CA 1
ATOM 687 C C . TRP A 1 88 ? 7.349 3.788 -12.313 1.00 89.38 88 TRP A C 1
ATOM 689 O O . TRP A 1 88 ? 8.338 4.223 -12.906 1.00 89.38 88 TRP A O 1
ATOM 699 N N . LEU A 1 89 ? 6.258 3.352 -12.940 1.00 87.19 89 LEU A N 1
ATOM 700 C CA . LEU A 1 89 ? 6.103 3.525 -14.378 1.00 87.19 89 LEU A CA 1
ATOM 701 C C . LEU A 1 89 ? 5.971 5.011 -14.715 1.00 87.19 89 LEU A C 1
ATOM 703 O O . LEU A 1 89 ? 5.242 5.759 -14.063 1.00 87.19 89 LEU A O 1
ATOM 707 N N . THR A 1 90 ? 6.674 5.420 -15.760 1.00 82.69 90 THR A N 1
ATOM 708 C CA . THR A 1 90 ? 6.524 6.716 -16.413 1.00 82.69 90 THR A CA 1
ATOM 709 C C . THR A 1 90 ? 6.121 6.489 -17.867 1.00 82.69 90 THR A C 1
ATOM 711 O O . THR A 1 90 ? 6.109 5.359 -18.364 1.00 82.69 90 THR A O 1
ATOM 714 N N . THR A 1 91 ? 5.811 7.569 -18.583 1.00 77.06 91 THR A N 1
ATOM 715 C CA . THR A 1 91 ? 5.518 7.528 -20.024 1.00 77.06 91 THR A CA 1
ATOM 716 C C . THR A 1 91 ? 6.647 6.898 -20.846 1.00 77.06 91 THR A C 1
ATOM 718 O O . THR A 1 91 ? 6.394 6.333 -21.906 1.00 77.06 91 THR A O 1
ATOM 721 N N . GLU A 1 92 ? 7.882 6.947 -20.347 1.00 75.25 92 GLU A N 1
ATOM 722 C CA . GLU A 1 92 ? 9.080 6.449 -21.029 1.00 75.25 92 GLU A CA 1
ATOM 723 C C . GLU A 1 92 ? 9.466 5.024 -20.597 1.00 75.25 92 GLU A C 1
ATOM 725 O O . GLU A 1 92 ? 10.121 4.306 -21.351 1.00 75.25 92 GLU A O 1
ATOM 730 N N . THR A 1 93 ? 9.022 4.571 -19.418 1.00 76.25 93 THR A N 1
ATOM 731 C CA . THR A 1 93 ? 9.430 3.288 -18.816 1.00 76.25 93 THR A CA 1
ATOM 732 C C . THR A 1 93 ? 8.335 2.221 -18.824 1.00 76.25 93 THR A C 1
ATOM 734 O O . THR A 1 93 ? 8.409 1.255 -18.077 1.00 76.25 93 THR A O 1
ATOM 737 N N . TYR A 1 94 ? 7.336 2.309 -19.708 1.00 69.69 94 TYR A N 1
ATOM 738 C CA . TYR A 1 94 ? 6.211 1.353 -19.770 1.00 69.69 94 TYR A CA 1
ATOM 739 C C . TYR A 1 94 ? 6.607 -0.130 -19.971 1.00 69.69 94 TYR A C 1
ATOM 741 O O . TYR A 1 94 ? 5.791 -1.026 -19.748 1.00 69.69 94 TYR A O 1
ATOM 749 N N . ARG A 1 95 ? 7.845 -0.405 -20.411 1.00 74.38 95 ARG A N 1
ATOM 750 C CA . ARG A 1 95 ? 8.409 -1.763 -20.556 1.00 74.38 95 ARG A CA 1
ATOM 751 C C . ARG A 1 95 ? 9.184 -2.245 -19.328 1.00 74.38 95 ARG A C 1
ATOM 753 O O . ARG A 1 95 ? 9.710 -3.353 -19.344 1.00 74.38 95 ARG A O 1
ATOM 760 N N . ASP A 1 96 ? 9.283 -1.421 -18.294 1.00 85.75 96 ASP A N 1
ATOM 761 C CA . ASP A 1 96 ? 10.012 -1.734 -17.077 1.00 85.75 96 ASP A CA 1
ATOM 762 C C . ASP A 1 96 ? 9.218 -2.710 -16.208 1.00 85.75 96 ASP A C 1
ATOM 764 O O . ASP A 1 96 ? 8.159 -2.386 -15.657 1.00 85.75 96 ASP A O 1
ATOM 768 N N . TYR A 1 97 ? 9.738 -3.931 -16.100 1.00 89.88 97 TYR A N 1
ATOM 769 C CA . TYR A 1 97 ? 9.084 -4.997 -15.360 1.00 89.88 97 TYR A CA 1
ATOM 770 C C . TYR A 1 97 ? 8.932 -4.664 -13.871 1.00 89.88 97 TYR A C 1
ATOM 772 O O . TYR A 1 97 ? 7.888 -4.960 -13.298 1.00 89.88 97 TYR A O 1
ATOM 780 N N . ASP A 1 98 ? 9.905 -3.993 -13.255 1.00 91.31 98 ASP A N 1
ATOM 781 C CA . ASP A 1 98 ? 9.857 -3.652 -11.829 1.00 91.31 98 ASP A CA 1
ATOM 782 C C . ASP A 1 98 ? 8.782 -2.597 -11.529 1.00 91.31 98 ASP A C 1
ATOM 784 O O . ASP A 1 98 ? 8.036 -2.709 -10.556 1.00 91.31 98 ASP A O 1
ATOM 788 N N . GLY A 1 99 ? 8.665 -1.578 -12.389 1.00 91.62 99 GLY A N 1
ATOM 789 C CA . GLY A 1 99 ? 7.634 -0.546 -12.254 1.00 91.62 99 GLY A CA 1
ATOM 790 C C . GLY A 1 99 ? 6.232 -1.131 -12.424 1.00 91.62 99 GLY A C 1
ATOM 791 O O . GLY A 1 99 ? 5.343 -0.876 -11.610 1.00 91.62 99 GLY A O 1
ATOM 792 N N . LYS A 1 100 ? 6.047 -1.978 -13.445 1.00 91.81 100 LYS A N 1
ATOM 793 C CA . LYS A 1 100 ? 4.777 -2.676 -13.690 1.00 91.81 100 LYS A CA 1
ATOM 794 C C . LYS A 1 100 ? 4.426 -3.632 -12.555 1.00 91.81 100 LYS A C 1
ATOM 796 O O . LYS A 1 100 ? 3.263 -3.750 -12.174 1.00 91.81 100 LYS A O 1
ATOM 801 N N . TRP A 1 101 ? 5.426 -4.313 -12.009 1.00 93.50 101 TRP A N 1
ATOM 802 C CA . TRP A 1 101 ? 5.263 -5.162 -10.841 1.00 93.50 101 TRP A CA 1
ATOM 803 C C . TRP A 1 101 ? 4.772 -4.372 -9.631 1.00 93.50 101 TRP A C 1
ATOM 805 O O . TRP A 1 101 ? 3.787 -4.780 -9.022 1.00 93.50 101 TRP A O 1
ATOM 815 N N . ASN A 1 102 ? 5.384 -3.226 -9.328 1.00 93.88 102 ASN A N 1
ATOM 816 C CA . ASN A 1 102 ? 4.964 -2.380 -8.213 1.00 93.88 102 ASN A CA 1
ATOM 817 C C . ASN A 1 102 ? 3.517 -1.903 -8.361 1.00 93.88 102 ASN A C 1
ATOM 819 O O . ASN A 1 102 ? 2.752 -2.003 -7.404 1.00 93.88 102 ASN A O 1
ATOM 823 N N . GLU A 1 103 ? 3.118 -1.448 -9.551 1.00 91.81 103 GLU A N 1
ATOM 824 C CA . GLU A 1 103 ? 1.737 -1.024 -9.808 1.00 91.81 103 GLU A CA 1
ATOM 825 C C . GLU A 1 103 ? 0.741 -2.163 -9.537 1.00 91.81 103 GLU A C 1
ATOM 827 O O . GLU A 1 103 ? -0.221 -1.996 -8.784 1.00 91.81 103 GLU A O 1
ATOM 832 N N . LEU A 1 104 ? 0.998 -3.354 -10.091 1.00 92.06 104 LEU A N 1
ATOM 833 C CA . LEU A 1 104 ? 0.136 -4.523 -9.900 1.00 92.06 104 LEU A CA 1
ATOM 834 C C . LEU A 1 104 ? 0.132 -5.004 -8.443 1.00 92.06 104 LEU A C 1
ATOM 836 O O . LEU A 1 104 ? -0.924 -5.379 -7.928 1.00 92.06 104 LEU A O 1
ATOM 840 N N . LEU A 1 105 ? 1.284 -4.977 -7.767 1.00 93.19 105 LEU A N 1
ATOM 841 C CA . LEU A 1 105 ? 1.417 -5.371 -6.367 1.00 93.19 105 LEU A CA 1
ATOM 842 C C . LEU A 1 105 ? 0.594 -4.443 -5.467 1.00 93.19 105 LEU A C 1
ATOM 844 O O . LEU A 1 105 ? -0.193 -4.920 -4.649 1.00 93.19 105 LEU A O 1
ATOM 848 N N . ILE A 1 106 ? 0.707 -3.128 -5.663 1.00 92.56 106 ILE A N 1
ATOM 849 C CA . ILE A 1 106 ? -0.058 -2.122 -4.918 1.00 92.56 106 ILE A CA 1
ATOM 850 C C . ILE A 1 106 ? -1.559 -2.304 -5.163 1.00 92.56 106 ILE A C 1
ATOM 852 O O . ILE A 1 106 ? -2.347 -2.418 -4.221 1.00 92.56 106 ILE A O 1
ATOM 856 N N . LYS A 1 107 ? -1.949 -2.387 -6.435 1.00 92.00 107 LYS A N 1
ATOM 857 C CA . LYS A 1 107 ? -3.347 -2.437 -6.859 1.00 92.00 107 LYS A CA 1
ATOM 858 C C . LYS A 1 107 ? -4.073 -3.709 -6.452 1.00 92.00 107 LYS A C 1
ATOM 860 O O . LYS A 1 107 ? -5.273 -3.652 -6.196 1.00 92.00 107 LYS A O 1
ATOM 865 N N . GLN A 1 108 ? -3.390 -4.853 -6.425 1.00 91.56 108 GLN A N 1
ATOM 866 C CA . GLN A 1 108 ? -4.038 -6.150 -6.203 1.00 91.56 108 GLN A CA 1
ATOM 867 C C . GLN A 1 108 ? -3.736 -6.754 -4.838 1.00 91.56 108 GLN A C 1
ATOM 869 O O . GLN A 1 108 ? -4.635 -7.319 -4.224 1.00 91.56 108 GLN A O 1
ATOM 874 N N . VAL A 1 109 ? -2.487 -6.679 -4.373 1.00 93.38 109 VAL A N 1
ATOM 875 C CA . VAL A 1 109 ? -2.054 -7.340 -3.133 1.00 93.38 109 VAL A CA 1
ATOM 876 C C . VAL A 1 109 ? -2.211 -6.397 -1.949 1.00 93.38 109 VAL A C 1
ATOM 878 O O . VAL A 1 109 ? -2.918 -6.725 -0.994 1.00 93.38 109 VAL A O 1
ATOM 881 N N . ILE A 1 110 ? -1.600 -5.212 -2.027 1.00 93.38 110 ILE A N 1
ATOM 882 C CA . ILE A 1 110 ? -1.617 -4.246 -0.923 1.00 93.38 110 ILE A CA 1
ATOM 883 C C . ILE A 1 110 ? -3.038 -3.738 -0.677 1.00 93.38 110 ILE A C 1
ATOM 885 O O . ILE A 1 110 ? -3.462 -3.707 0.472 1.00 93.38 110 ILE A O 1
ATOM 889 N N . SER A 1 111 ? -3.810 -3.433 -1.726 1.00 92.12 111 SER A N 1
ATOM 890 C CA . SER A 1 111 ? -5.216 -3.013 -1.594 1.00 92.12 111 SER A CA 1
ATOM 891 C C . SER A 1 111 ? -6.058 -4.023 -0.815 1.00 92.12 111 SER A C 1
ATOM 893 O O . SER A 1 111 ? -6.722 -3.654 0.148 1.00 92.12 111 SER A O 1
ATOM 895 N N . ARG A 1 112 ? -5.972 -5.318 -1.148 1.00 92.00 112 ARG A N 1
ATOM 896 C CA . ARG A 1 112 ? -6.695 -6.382 -0.435 1.00 92.00 112 ARG A CA 1
ATOM 897 C C . ARG A 1 112 ? -6.258 -6.497 1.015 1.00 92.00 112 ARG A C 1
ATOM 899 O O . ARG A 1 112 ? -7.098 -6.675 1.892 1.00 92.00 112 ARG A O 1
ATOM 906 N N . SER A 1 113 ? -4.956 -6.406 1.268 1.00 93.12 113 SER A N 1
ATOM 907 C CA . SER A 1 113 ? -4.445 -6.404 2.636 1.00 93.12 113 SER A CA 1
ATOM 908 C C . SER A 1 113 ? -4.953 -5.194 3.424 1.00 93.12 113 SER A C 1
ATOM 910 O O . SER A 1 113 ? -5.314 -5.325 4.590 1.00 93.12 113 SER A O 1
ATOM 912 N N . TYR A 1 114 ? -5.019 -4.025 2.790 1.00 91.38 114 TYR A N 1
ATOM 913 C CA . TYR A 1 114 ? -5.492 -2.805 3.424 1.00 91.38 114 TYR A CA 1
ATOM 914 C C . TYR A 1 114 ? -6.992 -2.864 3.728 1.00 91.38 114 TYR A C 1
ATOM 916 O O . TYR A 1 114 ? -7.403 -2.563 4.844 1.00 91.38 114 TYR A O 1
ATOM 924 N N . ILE A 1 115 ? -7.805 -3.338 2.779 1.00 90.31 115 ILE A N 1
ATOM 925 C CA . ILE A 1 115 ? -9.244 -3.554 2.978 1.00 90.31 115 ILE A CA 1
ATOM 926 C C . ILE A 1 115 ? -9.477 -4.479 4.175 1.00 90.31 115 ILE A C 1
ATOM 928 O O . ILE A 1 115 ? -10.234 -4.122 5.070 1.00 90.31 115 ILE A O 1
ATOM 932 N N . LYS A 1 116 ? -8.768 -5.613 4.244 1.00 91.06 116 LYS A N 1
ATOM 933 C CA . LYS A 1 116 ? -8.871 -6.546 5.377 1.00 91.06 116 LYS A CA 1
ATOM 934 C C . LYS A 1 116 ? -8.459 -5.925 6.704 1.00 91.06 116 LYS A C 1
ATOM 936 O O . LYS A 1 116 ? -9.069 -6.218 7.726 1.00 91.06 116 LYS A O 1
ATOM 941 N N . LEU A 1 117 ? -7.426 -5.082 6.699 1.00 90.06 117 LEU A N 1
ATOM 942 C CA . LEU A 1 117 ? -7.013 -4.354 7.895 1.00 90.06 117 LEU A CA 1
ATOM 943 C C . LEU A 1 117 ? -8.135 -3.424 8.375 1.00 90.06 117 LEU A C 1
ATOM 945 O O . LEU A 1 117 ? -8.436 -3.397 9.562 1.00 90.06 117 LEU A O 1
ATOM 949 N N . ILE A 1 118 ? -8.779 -2.705 7.454 1.00 88.00 118 ILE A N 1
ATOM 950 C CA . ILE A 1 118 ? -9.891 -1.799 7.761 1.00 88.00 118 ILE A CA 1
ATOM 951 C C . ILE A 1 118 ? -11.123 -2.572 8.254 1.00 88.00 118 ILE A C 1
ATOM 953 O O . ILE A 1 118 ? -11.733 -2.166 9.242 1.00 88.00 118 ILE A O 1
ATOM 957 N N . GLU A 1 119 ? -11.468 -3.694 7.619 1.00 87.69 119 GLU A N 1
ATOM 958 C CA . GLU A 1 119 ? -12.548 -4.587 8.069 1.00 87.69 119 GLU A CA 1
ATOM 959 C C . GLU A 1 119 ? -12.281 -5.100 9.480 1.00 87.69 119 GLU A C 1
ATOM 961 O O . GLU A 1 119 ? -13.113 -4.932 10.366 1.00 87.69 119 GLU A O 1
ATOM 966 N N . TYR A 1 120 ? -11.079 -5.628 9.722 1.00 87.69 120 TYR A N 1
ATOM 967 C CA . TYR A 1 120 ? -10.692 -6.095 11.045 1.00 87.69 120 TYR A CA 1
ATOM 968 C C . TYR A 1 120 ? -10.819 -4.977 12.081 1.00 87.69 120 TYR A C 1
ATOM 970 O O . TYR A 1 120 ? -11.349 -5.202 13.168 1.00 87.69 120 TYR A O 1
ATOM 978 N N . CYS A 1 121 ? -10.375 -3.765 11.738 1.00 84.38 121 CYS A N 1
ATOM 979 C CA . CYS A 1 121 ? -10.496 -2.627 12.632 1.00 84.38 121 CYS A CA 1
ATOM 980 C C . CYS A 1 121 ? -11.960 -2.251 12.912 1.00 84.38 121 CYS A C 1
ATOM 982 O O . CYS A 1 121 ? -12.301 -1.928 14.045 1.00 84.38 121 CYS A O 1
ATOM 984 N N . THR A 1 122 ? -12.821 -2.326 11.900 1.00 84.44 122 THR A N 1
ATOM 985 C CA . THR A 1 122 ? -14.258 -2.043 12.025 1.00 84.44 122 THR A CA 1
ATOM 986 C C . THR A 1 122 ? -14.951 -3.067 12.924 1.00 84.44 122 THR A C 1
ATOM 988 O O . THR A 1 122 ? -15.756 -2.695 13.772 1.00 84.44 122 THR A O 1
ATOM 991 N N . ASP A 1 123 ? -14.609 -4.346 12.772 1.00 84.31 123 ASP A N 1
ATOM 992 C CA . ASP A 1 123 ? -15.263 -5.444 13.488 1.00 84.31 123 ASP A CA 1
ATOM 993 C C . ASP A 1 1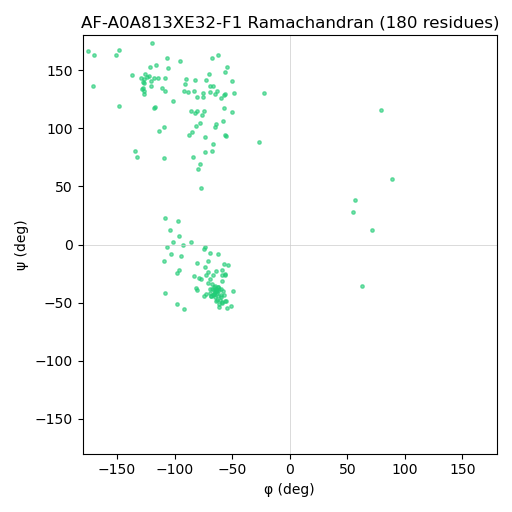23 ? -14.801 -5.567 14.949 1.00 84.31 123 ASP A C 1
ATOM 995 O O . ASP A 1 123 ? -15.556 -6.033 15.803 1.00 84.31 123 ASP A O 1
ATOM 999 N N . HIS A 1 124 ? -13.556 -5.176 15.249 1.00 82.56 124 HIS A N 1
ATOM 1000 C CA . HIS A 1 124 ? -12.926 -5.435 16.550 1.00 82.56 124 HIS A CA 1
ATOM 1001 C C . HIS A 1 124 ? -12.745 -4.190 17.424 1.00 82.56 124 HIS A C 1
ATOM 1003 O O . HIS A 1 124 ? -12.483 -4.336 18.620 1.00 82.56 124 HIS A O 1
ATOM 1009 N N . PHE A 1 125 ? -12.878 -2.976 16.875 1.00 77.75 125 PHE A N 1
ATOM 1010 C CA . PHE A 1 125 ? -12.792 -1.743 17.659 1.00 77.75 125 PHE A CA 1
ATOM 1011 C C . PHE A 1 125 ? -14.111 -0.978 17.629 1.00 77.75 125 PHE A C 1
ATOM 1013 O O . PHE A 1 125 ? -14.538 -0.466 16.601 1.00 77.75 125 PHE A O 1
ATOM 1020 N N . ASN A 1 126 ? -14.710 -0.810 18.809 1.00 67.00 126 ASN A N 1
ATOM 1021 C CA . ASN A 1 126 ? -15.838 0.104 19.010 1.00 67.00 126 ASN A CA 1
ATOM 1022 C C . ASN A 1 126 ? -15.420 1.583 18.944 1.00 67.00 126 ASN A C 1
ATOM 1024 O O . ASN A 1 126 ? -16.281 2.459 18.873 1.00 67.00 126 ASN A O 1
ATOM 1028 N N . ASP A 1 127 ? -14.117 1.866 19.011 1.00 71.94 127 ASP A N 1
ATOM 1029 C CA . ASP A 1 127 ? -13.588 3.214 18.863 1.00 71.94 127 ASP A CA 1
ATOM 1030 C C . ASP A 1 127 ? -13.553 3.601 17.382 1.00 71.94 127 ASP A C 1
ATOM 1032 O O . ASP A 1 127 ? -12.669 3.193 16.620 1.00 71.94 127 ASP A O 1
ATOM 1036 N N . SER A 1 128 ? -14.509 4.443 16.989 1.00 73.88 128 SER A N 1
ATOM 1037 C CA . SER A 1 128 ? -14.591 4.991 15.639 1.00 73.88 128 SER A CA 1
ATOM 1038 C C . SER A 1 128 ? -13.308 5.718 15.220 1.00 73.88 128 SER A C 1
ATOM 1040 O O . SER A 1 128 ? -12.993 5.760 14.035 1.00 73.88 128 SER A O 1
ATOM 1042 N N . MET A 1 129 ? -12.526 6.245 16.170 1.00 76.00 129 MET A N 1
ATOM 1043 C CA . MET A 1 129 ? -11.280 6.953 15.882 1.00 76.00 129 MET A CA 1
ATOM 1044 C C . MET A 1 129 ? -10.226 6.041 15.247 1.00 76.00 129 MET A C 1
ATOM 1046 O O . MET A 1 129 ? -9.558 6.451 14.298 1.00 76.00 129 MET A O 1
ATOM 1050 N N . MET A 1 130 ? -10.102 4.791 15.710 1.00 73.88 130 MET A N 1
ATOM 1051 C CA . MET A 1 130 ? -9.172 3.820 15.121 1.00 73.88 130 MET A CA 1
ATOM 1052 C C . MET A 1 130 ? -9.572 3.489 13.681 1.00 73.88 130 MET A C 1
ATOM 1054 O O . MET A 1 130 ? -8.717 3.435 12.797 1.00 73.88 130 MET A O 1
ATOM 1058 N N . VAL A 1 131 ? -10.874 3.337 13.427 1.00 78.12 131 VAL A N 1
ATOM 1059 C CA . VAL A 1 131 ? -11.413 3.090 12.083 1.00 78.12 131 VAL A CA 1
ATOM 1060 C C . VAL A 1 131 ? -11.134 4.282 11.168 1.00 78.12 131 VAL A C 1
ATOM 1062 O O . VAL A 1 131 ? -10.564 4.097 10.096 1.00 78.12 131 VAL A O 1
ATOM 1065 N N . TYR A 1 132 ? -11.424 5.511 11.610 1.00 78.19 132 TYR A N 1
ATOM 1066 C CA . TYR A 1 132 ? -11.138 6.724 10.838 1.00 78.19 132 TYR A CA 1
ATOM 1067 C C . TYR A 1 132 ? -9.644 6.924 10.578 1.00 78.19 132 TYR A C 1
ATOM 1069 O O . TYR A 1 132 ? -9.269 7.326 9.480 1.00 78.19 132 TYR A O 1
ATOM 1077 N N . LYS A 1 133 ? -8.780 6.580 11.538 1.00 78.50 133 LYS A N 1
ATOM 1078 C CA . LYS A 1 133 ? -7.326 6.604 11.350 1.00 78.50 133 LYS A CA 1
ATOM 1079 C C . LYS A 1 133 ? -6.869 5.586 10.301 1.00 78.50 133 LYS A C 1
ATOM 1081 O O . LYS A 1 133 ? -5.925 5.867 9.568 1.00 78.50 133 LYS A O 1
ATOM 1086 N N . CYS A 1 134 ? -7.510 4.417 10.231 1.00 78.31 134 CYS A N 1
ATOM 1087 C CA . CYS A 1 134 ? -7.233 3.397 9.216 1.00 78.31 134 CYS A CA 1
ATOM 1088 C C . CYS A 1 134 ? -7.772 3.764 7.836 1.00 78.31 134 CYS A C 1
ATOM 1090 O O . CYS A 1 134 ? -7.353 3.153 6.857 1.00 78.31 134 CYS A O 1
ATOM 1092 N N . LEU A 1 135 ? -8.726 4.693 7.734 1.00 79.56 135 LEU A N 1
ATOM 1093 C CA . LEU A 1 135 ? -9.232 5.088 6.432 1.00 79.56 135 LEU A CA 1
ATOM 1094 C C . LEU A 1 135 ? -8.142 5.848 5.675 1.00 79.56 135 LEU A C 1
ATOM 1096 O O . LEU A 1 135 ? -7.490 6.731 6.241 1.00 79.56 135 LEU A O 1
ATOM 1100 N N . PRO A 1 136 ? -7.955 5.550 4.380 1.00 73.88 136 PRO A N 1
ATOM 1101 C CA . PRO A 1 136 ? -7.057 6.337 3.563 1.00 73.88 136 PRO A CA 1
ATOM 1102 C C . PRO A 1 136 ? -7.516 7.795 3.606 1.00 73.88 136 PRO A C 1
ATOM 1104 O O . PRO A 1 136 ? -8.634 8.117 3.216 1.00 73.88 136 PRO A O 1
ATOM 1107 N N . THR A 1 137 ? -6.676 8.675 4.136 1.00 67.88 137 THR A N 1
ATOM 1108 C CA . THR A 1 137 ? -6.861 10.121 4.042 1.00 67.88 137 THR A CA 1
ATOM 1109 C C . THR A 1 137 ? -5.921 10.597 2.953 1.00 67.88 137 THR A C 1
ATOM 1111 O O . THR A 1 137 ? -4.732 10.286 2.968 1.00 67.88 137 THR A O 1
ATOM 1114 N N . ILE A 1 138 ? -6.474 11.263 1.944 1.00 60.16 138 ILE A N 1
ATOM 1115 C CA . ILE A 1 138 ? -5.698 11.694 0.787 1.00 60.16 138 ILE A CA 1
ATOM 1116 C C . ILE A 1 138 ? -4.965 12.978 1.158 1.00 60.16 138 ILE A C 1
ATOM 1118 O O . ILE A 1 138 ? -5.598 14.018 1.327 1.00 60.16 138 ILE A O 1
ATOM 1122 N N . ASP A 1 139 ? -3.637 12.919 1.202 1.00 63.91 139 ASP A N 1
ATOM 1123 C CA . ASP A 1 139 ? -2.841 14.074 0.808 1.00 63.91 139 ASP A CA 1
ATOM 1124 C C . ASP A 1 139 ? -2.733 14.062 -0.725 1.00 63.91 139 ASP A C 1
ATOM 1126 O O . ASP A 1 139 ? -2.147 13.156 -1.325 1.00 63.91 139 ASP A O 1
ATOM 1130 N N . LEU A 1 140 ? -3.349 15.059 -1.367 1.00 52.91 140 LEU A N 1
ATOM 1131 C CA . LEU A 1 140 ? -3.410 15.208 -2.826 1.00 52.91 140 LEU A CA 1
ATOM 1132 C C . LEU A 1 140 ? -2.017 15.378 -3.462 1.00 52.91 140 LEU A C 1
ATOM 1134 O O . LEU A 1 140 ? -1.895 15.337 -4.686 1.00 52.91 140 LEU A O 1
ATOM 1138 N N . SER A 1 141 ? -0.969 15.546 -2.650 1.00 57.34 141 SER A N 1
ATOM 1139 C CA . SER A 1 141 ? 0.419 15.670 -3.090 1.00 57.34 141 SER A CA 1
ATOM 1140 C C . SER A 1 141 ? 1.032 14.365 -3.633 1.00 57.34 141 SER A C 1
ATOM 1142 O O . SER A 1 141 ? 1.958 14.426 -4.446 1.00 57.34 141 SER A O 1
ATOM 1144 N N . CYS A 1 142 ? 0.526 13.180 -3.253 1.00 62.28 142 CYS A N 1
ATOM 1145 C CA . CYS A 1 142 ? 1.150 11.891 -3.590 1.00 62.28 142 CYS A CA 1
ATOM 1146 C C . CYS A 1 142 ? 0.345 11.082 -4.628 1.00 62.28 142 CYS A C 1
ATOM 1148 O O . CYS A 1 142 ? -0.296 10.075 -4.324 1.00 62.28 142 CYS A O 1
ATOM 1150 N N . SER A 1 143 ? 0.400 11.509 -5.894 1.00 67.25 143 SER A N 1
ATOM 1151 C CA . SER A 1 143 ? -0.405 10.950 -6.999 1.00 67.25 143 SER A CA 1
ATOM 1152 C C . SER A 1 143 ? -0.206 9.449 -7.265 1.00 67.25 143 SER A C 1
ATOM 1154 O O . SER A 1 143 ? -1.109 8.781 -7.766 1.00 67.25 143 SER A O 1
ATOM 1156 N N . LYS A 1 144 ? 0.959 8.893 -6.916 1.00 78.56 144 LYS A N 1
ATOM 1157 C CA . LYS A 1 144 ? 1.358 7.526 -7.292 1.00 78.56 144 LYS A CA 1
ATOM 1158 C C . LYS A 1 144 ? 0.613 6.428 -6.529 1.00 78.56 144 LYS A C 1
ATOM 1160 O O . LYS A 1 144 ? 0.429 5.330 -7.044 1.00 78.56 144 LYS A O 1
ATOM 1165 N N . TRP A 1 145 ? 0.138 6.727 -5.321 1.00 82.81 145 TRP A N 1
ATOM 1166 C CA . TRP A 1 145 ? -0.583 5.765 -4.481 1.00 82.81 145 TRP A CA 1
ATOM 1167 C C . TRP A 1 145 ? -2.081 5.700 -4.790 1.00 82.81 145 TRP A C 1
ATOM 1169 O O . TRP A 1 145 ? -2.804 4.919 -4.175 1.00 82.81 145 TRP A O 1
ATOM 1179 N N . TYR A 1 146 ? -2.559 6.450 -5.786 1.00 81.50 146 TYR A N 1
ATOM 1180 C CA . TYR A 1 146 ? -3.954 6.400 -6.218 1.00 81.50 146 TYR A CA 1
ATOM 1181 C C . TYR A 1 146 ? -4.392 4.998 -6.685 1.00 81.50 146 TYR A C 1
ATOM 1183 O O . TYR A 1 146 ? -5.533 4.597 -6.445 1.00 81.50 146 TYR A O 1
ATOM 1191 N N . GLU A 1 147 ? -3.475 4.205 -7.256 1.00 83.81 147 GLU A N 1
ATOM 1192 C CA . GLU A 1 147 ? -3.741 2.808 -7.640 1.00 83.81 147 GLU A CA 1
ATOM 1193 C C . GLU A 1 147 ? -4.053 1.898 -6.441 1.00 83.81 147 GLU A C 1
ATOM 1195 O O . GLU A 1 147 ? -4.734 0.886 -6.604 1.00 83.81 147 GLU A O 1
ATOM 1200 N N . LEU A 1 148 ? -3.619 2.266 -5.229 1.00 87.88 148 LEU A N 1
ATOM 1201 C CA . 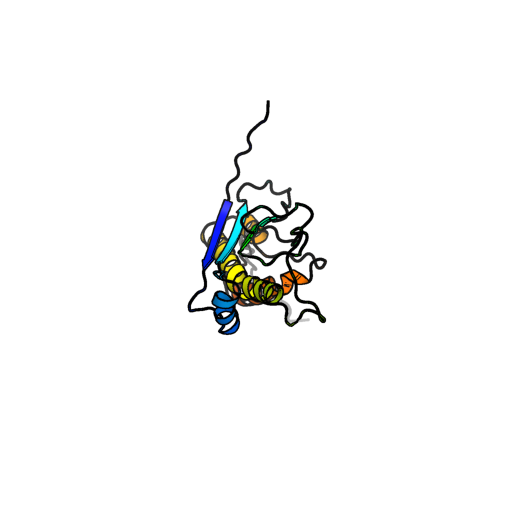LEU A 1 148 ? -4.045 1.602 -3.996 1.00 87.88 148 LEU A CA 1
ATOM 1202 C C . LEU A 1 148 ? -5.474 2.002 -3.626 1.00 87.88 148 LEU A C 1
ATOM 1204 O O . LEU A 1 148 ? -6.287 1.170 -3.224 1.00 87.88 148 LEU A O 1
ATOM 1208 N N . LEU A 1 149 ? -5.774 3.295 -3.732 1.00 85.88 149 LEU A N 1
ATOM 1209 C CA . LEU A 1 149 ? -6.990 3.891 -3.191 1.00 85.88 149 LEU A CA 1
ATOM 1210 C C . LEU A 1 149 ? -8.230 3.520 -3.987 1.00 85.88 149 LEU A C 1
ATOM 1212 O O . LEU A 1 149 ? -9.255 3.194 -3.397 1.00 85.88 149 LEU A O 1
ATOM 1216 N N . LYS A 1 150 ? -8.142 3.533 -5.318 1.00 85.50 150 LYS A N 1
ATOM 1217 C CA . LYS A 1 150 ? -9.278 3.230 -6.194 1.00 85.50 150 LYS A CA 1
ATOM 1218 C C . LYS A 1 150 ? -9.939 1.874 -5.884 1.00 85.50 150 LYS A C 1
ATOM 1220 O O . LYS A 1 150 ? -11.146 1.875 -5.643 1.00 85.50 150 LYS A O 1
ATOM 1225 N N . PRO A 1 151 ? -9.216 0.735 -5.852 1.00 87.81 151 PRO A N 1
A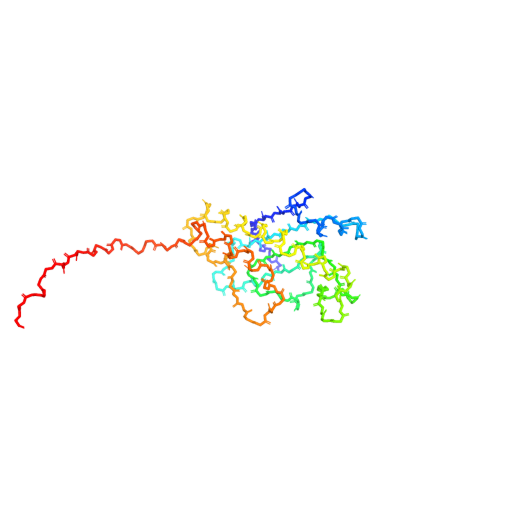TOM 1226 C CA . PRO A 1 151 ? -9.817 -0.544 -5.469 1.00 87.81 151 PRO A CA 1
ATOM 1227 C C . PRO A 1 151 ? -10.258 -0.557 -3.999 1.00 87.81 151 PRO A C 1
ATOM 1229 O O . PRO A 1 151 ? -11.318 -1.090 -3.691 1.00 87.81 151 PRO A O 1
ATOM 1232 N N . THR A 1 152 ? -9.494 0.087 -3.110 1.00 88.06 152 THR A N 1
ATOM 1233 C C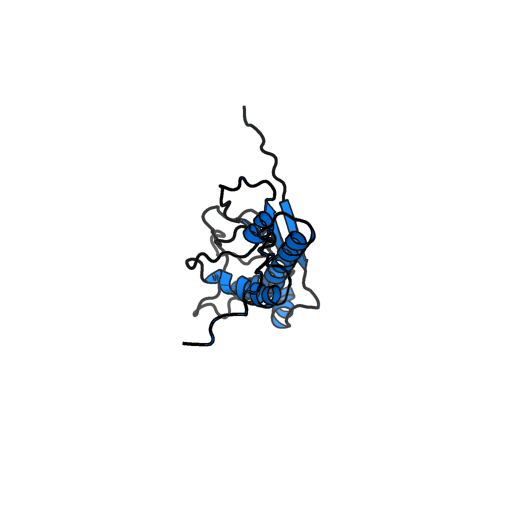A . THR A 1 152 ? -9.794 0.144 -1.672 1.00 88.06 152 THR A CA 1
ATOM 1234 C C . THR A 1 152 ? -11.134 0.829 -1.395 1.00 88.06 152 THR A C 1
ATOM 1236 O O . THR A 1 152 ? -12.010 0.232 -0.776 1.00 88.06 152 THR A O 1
ATOM 1239 N N . TYR A 1 153 ? -11.352 2.043 -1.906 1.00 86.69 153 TYR A N 1
ATOM 1240 C CA . TYR A 1 153 ? -12.624 2.751 -1.739 1.00 86.69 153 TYR A CA 1
ATOM 1241 C C . TYR A 1 153 ? -13.773 2.083 -2.479 1.00 86.69 153 TYR A C 1
ATOM 1243 O O . TYR A 1 153 ? -14.880 2.053 -1.951 1.00 86.69 153 TYR A O 1
ATOM 1251 N N . HIS A 1 154 ? -13.530 1.548 -3.678 1.00 87.62 154 HIS A N 1
ATOM 1252 C CA . HIS A 1 154 ? -14.568 0.832 -4.415 1.00 87.62 154 HIS A CA 1
ATOM 1253 C C . HIS A 1 154 ? -15.121 -0.344 -3.600 1.00 87.62 154 HIS A C 1
ATOM 1255 O O . HIS A 1 154 ? -16.329 -0.570 -3.577 1.00 87.62 154 HIS A O 1
ATOM 1261 N N . GLU A 1 155 ? -14.252 -1.065 -2.894 1.00 87.19 155 GLU A N 1
ATOM 1262 C CA . GLU A 1 155 ? -14.666 -2.201 -2.083 1.00 87.19 155 GLU A CA 1
ATOM 1263 C C . GLU A 1 155 ? -15.244 -1.783 -0.721 1.00 87.19 155 GLU A C 1
ATOM 1265 O O . GLU A 1 155 ? -16.256 -2.334 -0.291 1.00 87.19 155 GLU A O 1
ATOM 1270 N N . ILE A 1 156 ? -14.666 -0.774 -0.065 1.00 86.12 156 ILE A N 1
ATOM 1271 C CA . ILE A 1 156 ? -15.128 -0.283 1.245 1.00 86.12 156 ILE A CA 1
ATOM 1272 C C . ILE A 1 156 ? -16.463 0.459 1.159 1.00 86.12 156 ILE A C 1
ATOM 1274 O O . ILE A 1 156 ? -17.261 0.361 2.086 1.00 86.12 156 ILE A O 1
ATOM 1278 N N . ALA A 1 157 ? -16.748 1.163 0.059 1.00 83.38 157 ALA A N 1
ATOM 1279 C CA . ALA A 1 157 ? -18.018 1.873 -0.125 1.00 83.38 157 ALA A CA 1
ATOM 1280 C C . ALA A 1 157 ? -19.244 0.945 -0.052 1.00 83.38 157 ALA A C 1
ATOM 1282 O O . ALA A 1 157 ? -20.344 1.400 0.247 1.00 83.38 157 ALA A O 1
ATOM 1283 N N . ASN A 1 158 ? -19.050 -0.354 -0.294 1.00 80.25 158 ASN A N 1
ATOM 1284 C CA . ASN A 1 158 ? -20.091 -1.375 -0.214 1.00 80.25 158 ASN A CA 1
ATOM 1285 C C . ASN A 1 158 ? -20.123 -2.110 1.141 1.00 80.25 158 ASN A C 1
ATOM 1287 O O . ASN A 1 158 ? -20.841 -3.099 1.281 1.00 80.25 158 ASN A O 1
ATOM 1291 N N . LYS A 1 159 ? -19.338 -1.668 2.132 1.00 80.12 159 LYS A N 1
ATOM 1292 C CA . LYS A 1 159 ? -19.178 -2.317 3.441 1.00 80.12 159 LYS A CA 1
ATOM 1293 C C . LYS A 1 159 ? -19.574 -1.358 4.576 1.00 80.12 159 LYS A C 1
ATOM 1295 O O . LYS A 1 159 ? -19.434 -0.144 4.424 1.00 80.12 159 LYS A O 1
ATOM 1300 N N . PRO A 1 160 ? -20.034 -1.859 5.739 1.00 73.12 160 PRO A N 1
ATOM 1301 C CA . PRO A 1 160 ? -20.442 -1.034 6.882 1.00 73.12 160 PRO A CA 1
ATOM 1302 C C . PRO A 1 160 ? -19.236 -0.485 7.673 1.00 73.12 160 PRO A C 1
ATOM 1304 O O . PRO A 1 160 ? -19.172 -0.598 8.889 1.00 73.12 160 PRO A O 1
ATOM 1307 N N . VAL A 1 161 ? -18.256 0.095 6.977 1.00 68.56 161 VAL A N 1
ATOM 1308 C CA . VAL A 1 161 ? -16.999 0.594 7.562 1.00 68.56 161 VAL A CA 1
ATOM 1309 C C . VAL A 1 161 ? -17.161 2.001 8.144 1.00 68.56 161 VAL A C 1
ATOM 1311 O O . VAL A 1 161 ? -16.472 2.376 9.088 1.00 68.56 161 VAL A O 1
ATOM 1314 N N . VAL A 1 162 ? -18.100 2.792 7.618 1.00 62.19 162 VAL A N 1
ATOM 1315 C CA . VAL A 1 162 ? -18.401 4.125 8.153 1.00 62.19 162 VAL A CA 1
ATOM 1316 C C . VAL A 1 162 ? -19.435 3.990 9.264 1.00 62.19 162 VAL A C 1
ATOM 1318 O O . VAL A 1 162 ? -20.642 3.977 9.021 1.00 62.19 162 VAL A O 1
ATOM 1321 N N . THR A 1 163 ? -18.964 3.906 10.503 1.00 54.84 163 THR A N 1
ATOM 1322 C CA . THR A 1 163 ? -19.827 4.043 11.673 1.00 54.84 163 THR A CA 1
ATOM 1323 C C . THR A 1 163 ? -19.973 5.529 11.987 1.00 54.84 163 THR A C 1
ATOM 1325 O O . THR A 1 163 ? -19.139 6.152 12.644 1.00 54.84 163 THR A O 1
ATOM 1328 N N . CYS A 1 164 ? -21.059 6.142 11.510 1.00 49.75 164 CYS A N 1
ATOM 1329 C CA . CYS A 1 164 ? -21.512 7.379 12.129 1.00 49.75 164 CYS A CA 1
ATOM 1330 C C . CYS A 1 164 ? -21.922 6.979 13.548 1.00 49.75 164 CYS A C 1
ATOM 1332 O O . CYS A 1 164 ? -22.955 6.328 13.730 1.00 49.75 164 CYS A O 1
ATOM 1334 N N . GLY A 1 165 ? -21.064 7.253 14.537 1.00 44.19 165 GLY A N 1
ATOM 1335 C CA . GLY A 1 165 ? -21.418 7.048 15.935 1.00 44.19 165 GLY A CA 1
ATOM 1336 C C . GLY A 1 165 ? -22.783 7.681 16.143 1.00 44.19 165 GLY A C 1
ATOM 1337 O O . GLY A 1 165 ? -22.997 8.794 15.664 1.00 44.19 165 GLY A O 1
ATOM 1338 N N . ARG A 1 166 ? -23.729 6.961 16.758 1.00 38.00 166 ARG A N 1
ATOM 1339 C CA . ARG A 1 166 ? -24.989 7.581 17.176 1.00 38.00 166 ARG A CA 1
ATOM 1340 C C . ARG A 1 166 ? -24.605 8.846 17.953 1.00 38.00 166 ARG A C 1
ATOM 1342 O O . ARG A 1 166 ? -24.047 8.688 19.041 1.00 38.00 166 ARG A O 1
ATOM 1349 N N . PRO A 1 167 ? -24.904 10.070 17.476 1.00 37.94 167 PRO A N 1
ATOM 1350 C CA . PRO A 1 167 ? -25.242 11.077 18.451 1.00 37.94 167 PRO A CA 1
ATOM 1351 C C . PRO A 1 167 ? -26.510 10.527 19.102 1.00 37.94 167 PRO A C 1
ATOM 1353 O O . PRO A 1 167 ? -27.378 9.971 18.423 1.00 37.94 167 PRO A O 1
ATOM 1356 N N . GLU A 1 168 ? -26.544 10.546 20.421 1.00 33.53 168 GLU A N 1
ATOM 1357 C CA . GLU A 1 168 ? -27.723 10.313 21.245 1.00 33.53 168 GLU A CA 1
ATOM 1358 C C . GLU A 1 168 ? -29.016 10.568 20.474 1.00 33.53 168 GLU A C 1
ATOM 1360 O O . GLU A 1 168 ? -29.134 11.597 19.817 1.00 33.53 168 GLU A O 1
ATOM 1365 N N . THR A 1 169 ? -29.946 9.616 20.531 1.00 33.25 169 THR A N 1
ATOM 1366 C CA . THR A 1 169 ? -31.314 9.692 20.020 1.00 33.25 169 THR A CA 1
ATOM 1367 C C . THR A 1 169 ? -31.835 11.133 19.978 1.00 33.25 169 THR A C 1
ATOM 1369 O O . THR A 1 169 ? -32.495 11.590 20.908 1.00 33.25 169 THR A O 1
ATOM 1372 N N . ILE A 1 170 ? -31.598 11.850 18.877 1.00 34.22 170 ILE A N 1
ATOM 1373 C CA . ILE A 1 170 ? -32.407 13.009 18.547 1.00 34.22 170 ILE A CA 1
ATOM 1374 C C . ILE A 1 170 ? -33.698 12.361 18.096 1.00 34.22 170 ILE A C 1
ATOM 1376 O O . ILE A 1 170 ? -33.847 11.932 16.952 1.00 34.22 170 ILE A O 1
ATOM 1380 N N . SER A 1 171 ? -34.619 12.205 19.045 1.00 29.47 171 SER A N 1
ATOM 1381 C CA . SER A 1 171 ? -36.018 12.049 18.716 1.00 29.47 171 SER A CA 1
ATOM 1382 C C . SER A 1 171 ? -36.374 13.274 17.888 1.00 29.47 171 SER A C 1
ATOM 1384 O O . SER A 1 171 ? -36.684 14.335 18.433 1.00 29.47 171 SER A O 1
ATOM 1386 N N . ILE A 1 172 ? -36.304 13.147 16.567 1.00 35.56 172 ILE A N 1
ATOM 1387 C CA . ILE A 1 172 ? -37.065 14.014 15.693 1.00 35.56 172 ILE A CA 1
ATOM 1388 C C . ILE A 1 172 ? -38.504 13.611 15.995 1.00 35.56 172 ILE A C 1
ATOM 1390 O O . ILE A 1 172 ? -39.048 12.687 15.395 1.00 35.56 172 ILE A O 1
ATOM 1394 N N . ARG A 1 173 ? -39.093 14.229 17.027 1.00 32.34 173 ARG A N 1
ATOM 1395 C CA . ARG A 1 173 ? -40.542 14.294 17.121 1.00 32.34 173 ARG A CA 1
ATOM 1396 C C . ARG A 1 173 ? -40.947 14.986 15.837 1.00 32.34 173 ARG A C 1
ATOM 1398 O O . ARG A 1 173 ? -40.668 16.166 15.641 1.00 32.34 173 ARG A O 1
ATOM 1405 N N . SER A 1 174 ? -41.500 14.199 14.935 1.00 36.75 174 SER A N 1
ATOM 1406 C CA . SER A 1 174 ? -42.198 14.657 13.760 1.00 36.75 174 SER A CA 1
ATOM 1407 C C . SER A 1 174 ? -43.296 15.609 14.227 1.00 36.75 174 SER A C 1
ATOM 1409 O O . SER A 1 174 ? -44.403 15.188 14.530 1.00 36.75 174 SER A O 1
ATOM 1411 N N . ASN A 1 175 ? -43.003 16.908 14.262 1.00 35.31 175 ASN A N 1
ATOM 1412 C CA . ASN A 1 175 ? -44.030 17.926 14.076 1.00 35.31 175 ASN A CA 1
ATOM 1413 C C . ASN A 1 175 ? -44.278 18.041 12.567 1.00 35.31 175 ASN A C 1
ATOM 1415 O O . ASN A 1 175 ? -43.983 19.046 11.928 1.00 35.31 175 ASN A O 1
ATOM 1419 N N . CYS A 1 176 ? -44.800 16.956 11.995 1.00 40.28 176 CYS A N 1
ATOM 1420 C CA . CYS A 1 176 ? -45.597 17.024 10.783 1.00 40.28 176 CYS A CA 1
ATOM 1421 C C . CYS A 1 176 ? -47.018 17.350 11.225 1.00 40.28 176 CYS A C 1
ATOM 1423 O O . CYS A 1 176 ? -47.848 16.459 11.286 1.00 40.28 176 CYS A O 1
ATOM 1425 N N . GLU A 1 177 ? -47.267 18.601 11.595 1.00 45.34 177 GLU A N 1
ATOM 1426 C CA . GLU A 1 177 ? -48.594 19.213 11.611 1.00 45.34 177 GLU A CA 1
ATOM 1427 C C . GLU A 1 177 ? -48.415 20.711 11.881 1.00 45.34 177 GLU A C 1
ATOM 1429 O O . GLU A 1 177 ? -47.636 21.098 12.744 1.00 45.34 177 GLU A O 1
ATOM 1434 N N . GLN A 1 178 ? -49.157 21.533 11.136 1.00 44.09 178 GLN A N 1
ATOM 1435 C CA . GLN A 1 178 ? -49.175 23.005 11.156 1.00 44.09 178 GLN A CA 1
ATOM 1436 C C . GLN A 1 178 ? -48.179 23.733 10.243 1.00 44.09 178 GLN A C 1
ATOM 1438 O O . GLN A 1 178 ? -47.487 24.646 10.666 1.00 44.09 178 GLN A O 1
ATOM 1443 N N . PHE A 1 179 ? -48.229 23.448 8.942 1.00 38.16 179 PHE A N 1
ATOM 1444 C CA . PHE A 1 179 ? -48.265 24.543 7.963 1.00 38.16 179 PHE A CA 1
ATOM 1445 C C . PHE A 1 179 ? -49.334 24.242 6.915 1.00 38.16 179 PHE A C 1
ATOM 1447 O O . PHE A 1 179 ? -49.079 23.739 5.825 1.00 38.16 179 PHE A O 1
ATOM 1454 N N . GLY A 1 180 ? -50.573 24.524 7.306 1.00 37.88 180 GLY A N 1
ATOM 1455 C CA . GLY A 1 180 ? -51.727 24.603 6.430 1.00 37.88 180 GLY A CA 1
ATOM 1456 C C . GLY A 1 180 ? -52.681 25.639 7.010 1.00 37.88 180 GLY A C 1
ATOM 1457 O O . GLY A 1 180 ? -53.188 25.427 8.110 1.00 37.88 180 GLY A O 1
ATOM 1458 N N . ARG A 1 181 ? -52.938 26.701 6.229 1.00 35.97 181 ARG A N 1
ATOM 1459 C CA . ARG A 1 181 ? -53.711 27.925 6.544 1.00 35.97 181 ARG A CA 1
ATOM 1460 C C . ARG A 1 181 ? -52.869 28.915 7.365 1.00 35.97 181 ARG A C 1
ATOM 1462 O O . ARG A 1 181 ? -52.409 28.573 8.445 1.00 35.97 181 ARG A O 1
ATOM 1469 N N . TYR A 1 182 ? -52.545 30.107 6.870 1.00 41.53 182 TYR A N 1
ATOM 1470 C CA . TYR A 1 182 ? -53.379 31.097 6.178 1.00 41.53 182 TYR A CA 1
ATOM 1471 C C . TYR A 1 182 ? -52.643 31.774 5.022 1.00 41.53 182 TYR A C 1
ATOM 1473 O O . TYR A 1 182 ? -51.410 31.941 5.138 1.00 41.53 182 TYR A O 1
#

Sequence (182 aa):
MKTTKRHKFLMSEALLFRSCDKALREMVPLLKSLPLGGCAIEQDSELNTTSSGRLFCYLPMPADVMHGLSIHINGYFGLTDNRRDLKWLTTETYRDYDGKWNELLIKQVISRSYIKLIEYCTDHFNDSMMVYKCLPTIDLSCSKWYELLKPTYHEIANKPVVTCGRPETISIRSNCEQFGRY

pLDDT: mean 77.05, std 17.12, range [29.47, 94.25]

Organism: NCBI:txid1234261

Nearest PDB structures (foldseek):
  5it1-assembly3_C  TM=2.699E-01  e=8.541E+00  Streptomyces peucetius

Solvent-accessible surface area (backbone atoms only — not comparable to full-atom values): 10982 Å² total; per-residue (Å²): 133,90,80,84,84,87,83,48,71,50,75,28,72,26,73,50,78,85,86,49,58,69,71,57,55,63,42,27,76,75,70,73,46,71,57,39,19,22,27,31,36,68,71,76,59,57,95,88,54,86,57,69,22,47,48,31,56,96,45,80,52,53,90,84,52,72,73,62,33,56,43,28,39,38,29,79,60,34,55,36,95,86,64,64,47,72,31,68,64,46,96,87,40,77,86,38,64,43,17,53,46,34,53,47,39,36,39,58,24,33,18,52,10,42,46,50,42,42,50,52,37,47,78,74,39,91,53,58,65,63,36,58,54,62,44,87,56,84,55,86,85,52,70,81,55,48,56,30,46,56,56,30,51,64,57,44,75,80,45,91,64,79,68,78,70,77,70,74,85,74,74,75,72,76,77,84,71,85,92,74,88,133

Radius of gyration: 20.9 Å; Cα contacts (8 Å, |Δi|>4): 254; chains: 1; bounding box: 74×49×51 Å